Protein AF-A0A358ECF6-F1 (afdb_monomer_lite)

Sequence (310 aa):
MTCPDAQSGAFAGLEPRLYARAMYHRAVVRQTVVMIMVSAWFFPTGAEGQRIQRIPASLIQEVMPGADRFAGPTGDPPVISAFEVLPDGSENLLGYVFLTSDLPPEQYGYSGPIEALIGMRTDGTLTGVRVTDYFESYMQSMGDFLRTPGFQEQFSEKHIGDPFQLWNDIDGISRVSISVRALSRGVRDAARRVANAYALIDGPAAAAAEVVDPVGMSWFDLRQSGIVQRFEVTEPGEGSAGIGLAFVENDRLGNYFLGEQLYARAQRSAERRGGADNLMLYAIDGSRLRLFRQQGWSIEQDGDTIQIDS

pLDDT: mean 76.5, std 19.31, range [28.45, 98.56]

Structure (mmCIF, N/CA/C/O backbone):
data_AF-A0A358ECF6-F1
#
_entry.id   AF-A0A358ECF6-F1
#
loop_
_atom_site.group_PDB
_atom_site.id
_atom_site.type_symbol
_atom_site.label_atom_id
_atom_site.label_alt_id
_atom_site.label_comp_id
_atom_site.label_asym_id
_atom_site.label_entity_id
_atom_site.label_seq_id
_atom_site.pdbx_PDB_ins_code
_atom_site.Cartn_x
_atom_site.Cartn_y
_atom_site.Cartn_z
_atom_site.occupancy
_atom_site.B_iso_or_equiv
_atom_site.auth_seq_id
_atom_site.auth_comp_id
_atom_site.auth_asym_id
_atom_site.auth_atom_id
_atom_site.pdbx_PDB_model_num
ATOM 1 N N . MET A 1 1 ? -88.276 40.242 -24.984 1.00 39.31 1 MET A N 1
ATOM 2 C CA . MET A 1 1 ? -87.933 41.118 -26.120 1.00 39.31 1 MET A CA 1
ATOM 3 C C . MET A 1 1 ? -87.101 40.289 -27.077 1.00 39.31 1 MET A C 1
ATOM 5 O O . MET A 1 1 ? -86.119 39.693 -26.661 1.00 39.31 1 MET A O 1
ATOM 9 N N . THR A 1 2 ? -87.635 40.123 -28.275 1.00 37.00 2 THR A N 1
ATOM 10 C CA . THR A 1 2 ? -87.191 39.283 -29.391 1.00 37.00 2 THR A CA 1
ATOM 11 C C . THR A 1 2 ? -85.928 39.828 -30.063 1.00 37.00 2 THR A C 1
ATOM 13 O O . THR A 1 2 ? -85.695 41.035 -30.038 1.00 37.00 2 THR A O 1
ATOM 16 N N . CYS A 1 3 ? -85.141 38.932 -30.673 1.00 41.22 3 CYS A N 1
ATOM 17 C CA . CYS A 1 3 ? -84.065 39.267 -31.616 1.00 41.22 3 CYS A CA 1
ATOM 18 C C . CYS A 1 3 ? -84.552 40.192 -32.743 1.00 41.22 3 CYS A C 1
ATOM 20 O O . CYS A 1 3 ? -85.750 40.229 -33.042 1.00 41.22 3 CYS A O 1
ATOM 22 N N . PRO A 1 4 ? -83.601 40.824 -33.446 1.00 50.00 4 PRO A N 1
ATOM 23 C CA . PRO A 1 4 ? -83.637 40.652 -34.892 1.00 50.00 4 PRO A CA 1
ATOM 24 C C . PRO A 1 4 ? -82.272 40.360 -35.531 1.00 50.00 4 PRO A C 1
ATOM 26 O O . PRO A 1 4 ? -81.237 40.910 -35.158 1.00 50.00 4 PRO A O 1
ATOM 29 N N . ASP A 1 5 ? -82.356 39.492 -36.535 1.00 37.28 5 ASP A N 1
ATOM 30 C CA . ASP A 1 5 ? -81.415 39.257 -37.627 1.00 37.28 5 ASP A CA 1
ATOM 31 C C . ASP A 1 5 ? -81.188 40.499 -38.505 1.00 37.28 5 ASP A C 1
ATOM 33 O O . ASP A 1 5 ? -82.095 41.315 -38.665 1.00 37.28 5 ASP A O 1
ATOM 37 N N . ALA A 1 6 ? -80.022 40.559 -39.164 1.00 37.34 6 ALA A N 1
ATOM 38 C CA . ALA A 1 6 ? -79.822 40.966 -40.572 1.00 37.34 6 ALA A CA 1
ATOM 39 C C . ALA A 1 6 ? -78.303 41.012 -40.850 1.00 37.34 6 ALA A C 1
ATOM 41 O O . ALA A 1 6 ? -77.573 41.739 -40.190 1.00 37.34 6 ALA A O 1
ATOM 42 N N . GLN A 1 7 ? -77.736 40.086 -41.626 1.00 34.53 7 GLN A N 1
ATOM 43 C CA . GLN A 1 7 ? -77.651 40.051 -43.096 1.00 34.53 7 GLN A CA 1
ATOM 44 C C . GLN A 1 7 ? -76.706 41.073 -43.756 1.00 34.53 7 GLN A C 1
ATOM 46 O O . GLN A 1 7 ? -76.884 42.279 -43.635 1.00 34.53 7 GLN A O 1
ATOM 51 N N . SER A 1 8 ? -75.865 40.508 -44.639 1.00 33.03 8 SER A N 1
ATOM 52 C CA . SER A 1 8 ? -75.235 41.101 -45.837 1.00 33.03 8 SER A CA 1
ATOM 53 C C . SER A 1 8 ? -74.143 42.152 -45.588 1.00 33.03 8 SER A C 1
ATOM 55 O O . SER A 1 8 ? -74.267 42.990 -44.714 1.00 33.03 8 SER A O 1
ATOM 57 N N . GLY A 1 9 ? -73.025 42.205 -46.304 1.00 28.45 9 GLY A N 1
ATOM 58 C CA . GLY A 1 9 ? -72.573 41.541 -47.520 1.00 28.45 9 GLY A CA 1
ATOM 59 C C . GLY A 1 9 ? -71.383 42.341 -48.079 1.00 28.45 9 GLY A C 1
ATOM 60 O O . GLY A 1 9 ? -71.245 43.517 -47.759 1.00 28.45 9 GLY A O 1
ATOM 61 N N . ALA A 1 10 ? -70.581 41.699 -48.940 1.00 32.03 10 ALA A N 1
ATOM 62 C CA . ALA A 1 10 ? -69.465 42.258 -49.728 1.00 32.03 10 ALA A CA 1
ATOM 63 C C . ALA A 1 10 ? -68.232 42.697 -48.897 1.00 32.03 10 ALA A C 1
ATOM 65 O O . ALA A 1 10 ? -68.352 43.263 -47.824 1.00 32.03 10 ALA A O 1
ATOM 66 N N . PHE A 1 11 ? -66.980 42.428 -49.264 1.00 37.09 11 PHE A N 1
ATOM 67 C CA . PHE A 1 11 ? -66.311 42.432 -50.565 1.00 37.09 11 PHE A CA 1
ATOM 68 C C . PHE A 1 11 ? -65.206 41.354 -50.530 1.00 37.09 11 PHE A C 1
ATOM 70 O O . PHE A 1 11 ? -64.503 41.212 -49.538 1.00 37.09 11 PHE A O 1
ATOM 77 N N . ALA A 1 12 ? -65.175 40.412 -51.470 1.00 34.62 12 ALA A N 1
ATOM 78 C CA . ALA A 1 12 ? -64.524 40.531 -52.777 1.00 34.62 12 ALA A CA 1
ATOM 79 C C . ALA A 1 12 ? -62.986 40.620 -52.700 1.00 34.62 12 ALA A C 1
ATOM 81 O O . ALA A 1 12 ? -62.430 41.642 -52.318 1.00 34.62 12 ALA A O 1
ATOM 82 N N . GLY A 1 13 ? -62.336 39.558 -53.193 1.00 33.69 13 GLY A N 1
ATOM 83 C CA . GLY A 1 13 ? -61.016 39.634 -53.820 1.00 33.69 13 GLY A CA 1
ATOM 84 C C . GLY A 1 13 ? -59.838 39.155 -52.975 1.00 33.69 13 GLY A C 1
ATOM 85 O O . GLY A 1 13 ? -59.276 39.932 -52.218 1.00 33.69 13 GLY A O 1
ATOM 86 N N . LEU A 1 14 ? -59.429 37.897 -53.176 1.00 38.62 14 LEU A N 1
ATOM 87 C CA . LEU A 1 14 ? -58.122 37.494 -53.736 1.00 38.62 14 LEU A CA 1
ATOM 88 C C . LEU A 1 14 ? -57.758 36.064 -53.303 1.00 38.62 14 LEU A C 1
ATOM 90 O O . LEU A 1 14 ? -57.362 35.813 -52.174 1.00 38.62 14 LEU A O 1
ATOM 94 N N . GLU A 1 15 ? -57.968 35.165 -54.265 1.00 48.38 15 GLU A N 1
ATOM 95 C CA . GLU A 1 15 ? -57.230 33.957 -54.661 1.00 48.38 15 GLU A CA 1
ATOM 96 C C . GLU A 1 15 ? -56.443 33.098 -53.635 1.00 48.38 15 GLU A C 1
ATOM 98 O O . GLU A 1 15 ? -55.725 33.588 -52.764 1.00 48.38 15 GLU A O 1
ATOM 103 N N . PRO A 1 16 ? -56.489 31.760 -53.798 1.00 47.59 16 PRO A N 1
ATOM 104 C CA . PRO A 1 16 ? -56.065 30.791 -52.800 1.00 47.59 16 PRO A CA 1
ATOM 105 C C . PRO A 1 16 ? -54.616 30.355 -53.026 1.00 47.59 16 PRO A C 1
ATOM 107 O O . PRO A 1 16 ? -54.300 29.810 -54.079 1.00 47.59 16 PRO A O 1
ATOM 110 N N . ARG A 1 17 ? -53.742 30.499 -52.025 1.00 44.12 17 ARG A N 1
ATOM 111 C CA . ARG A 1 17 ? -52.536 29.659 -51.861 1.00 44.12 17 ARG A CA 1
ATOM 112 C C . ARG A 1 17 ? -51.804 30.015 -50.574 1.00 44.12 17 ARG A C 1
ATOM 114 O O . ARG A 1 17 ? -51.106 31.016 -50.528 1.00 44.12 17 ARG A O 1
ATOM 121 N N . LEU A 1 18 ? -51.952 29.161 -49.558 1.00 39.69 18 LEU A N 1
ATOM 122 C CA . LEU A 1 18 ? -50.860 28.579 -48.749 1.00 39.69 18 LEU A CA 1
ATOM 123 C C . LEU A 1 18 ? -51.429 27.864 -47.507 1.00 39.69 18 LEU A C 1
ATOM 125 O O . LEU A 1 18 ? -51.084 28.149 -46.363 1.00 39.69 18 LEU A O 1
ATOM 129 N N . TYR A 1 19 ? -52.275 26.859 -47.745 1.00 48.56 19 TYR A N 1
ATOM 130 C CA . TYR A 1 19 ? -52.466 25.748 -46.809 1.00 48.56 19 TYR A CA 1
ATOM 131 C C . TYR A 1 19 ? -51.206 24.870 -46.838 1.00 48.56 19 TYR A C 1
ATOM 133 O O . TYR A 1 19 ? -51.170 23.891 -47.570 1.00 48.56 19 TYR A O 1
ATOM 141 N N . ALA A 1 20 ? -50.143 25.238 -46.116 1.00 46.81 20 ALA A N 1
ATOM 142 C CA . ALA A 1 20 ? -48.997 24.345 -45.872 1.00 46.81 20 ALA A CA 1
ATOM 143 C C . ALA A 1 20 ? -48.008 24.929 -44.849 1.00 46.81 20 ALA A C 1
ATOM 145 O O . ALA A 1 20 ? -46.823 25.058 -45.143 1.00 46.81 20 ALA A O 1
ATOM 146 N N . ARG A 1 21 ? -48.443 25.344 -43.652 1.00 43.75 21 ARG A N 1
ATOM 147 C CA . ARG A 1 21 ? -47.483 25.817 -42.632 1.00 43.75 21 ARG A CA 1
ATOM 148 C C . ARG A 1 21 ? -47.988 25.699 -41.195 1.00 43.75 21 ARG A C 1
ATOM 150 O O . ARG A 1 21 ? -47.926 26.648 -40.429 1.00 43.75 21 ARG A O 1
ATOM 157 N N . ALA A 1 22 ? -48.492 24.530 -40.803 1.00 46.03 22 ALA A N 1
ATOM 158 C CA . ALA A 1 22 ? -48.871 24.315 -39.400 1.00 46.03 22 ALA A CA 1
ATOM 159 C C . ALA A 1 22 ? -48.697 22.879 -38.878 1.00 46.03 22 ALA A C 1
ATOM 161 O O . ALA A 1 22 ? -49.256 22.545 -37.839 1.00 46.03 22 ALA A O 1
ATOM 162 N N . MET A 1 23 ? -47.914 22.018 -39.544 1.00 45.62 23 MET A N 1
ATOM 163 C CA . MET A 1 23 ? -47.749 20.627 -39.087 1.00 45.62 23 MET A CA 1
ATOM 164 C C . MET A 1 23 ? -46.342 20.042 -39.288 1.00 45.62 23 MET A C 1
ATOM 166 O O . MET A 1 23 ? -46.199 18.844 -39.463 1.00 45.62 23 MET A O 1
ATOM 170 N N . TYR A 1 24 ? -45.287 20.866 -39.251 1.00 43.75 24 TYR A N 1
ATOM 171 C CA . TYR A 1 24 ? -43.903 20.357 -39.340 1.00 43.75 24 TYR A CA 1
ATOM 172 C C . TYR A 1 24 ? -42.922 20.899 -38.288 1.00 43.75 24 TYR A C 1
ATOM 174 O O . TYR A 1 24 ? -41.802 20.410 -38.206 1.00 43.75 24 TYR A O 1
ATOM 182 N N . HIS A 1 25 ? -43.323 21.831 -37.413 1.00 42.25 25 HIS A N 1
ATOM 183 C CA . HIS A 1 25 ? -42.397 22.398 -36.415 1.00 42.25 25 HIS A CA 1
ATOM 184 C C . HIS A 1 25 ? -42.461 21.767 -35.016 1.00 42.25 25 HIS A C 1
ATOM 186 O O . HIS A 1 25 ? -41.533 21.951 -34.236 1.00 42.25 25 HIS A O 1
ATOM 192 N N . ARG A 1 26 ? -43.500 20.988 -34.681 1.00 43.56 26 ARG A N 1
ATOM 193 C CA . ARG A 1 26 ? -43.626 20.373 -33.341 1.00 43.56 26 ARG A CA 1
ATOM 194 C C . ARG A 1 26 ? -43.096 18.938 -33.241 1.00 43.56 26 ARG A C 1
ATOM 196 O O . ARG A 1 26 ? -42.783 18.497 -32.141 1.00 43.56 26 ARG A O 1
ATOM 203 N N . ALA A 1 27 ? -42.965 18.229 -34.363 1.00 44.16 27 ALA A N 1
ATOM 204 C CA . ALA A 1 27 ? -42.456 16.854 -34.383 1.00 44.16 27 ALA A CA 1
ATOM 205 C C . ALA A 1 27 ? -40.919 16.793 -34.431 1.00 44.16 27 ALA A C 1
ATOM 207 O O . ALA A 1 27 ? -40.320 15.998 -33.714 1.00 44.16 27 ALA A O 1
ATOM 208 N N . VAL A 1 28 ? -40.278 17.689 -35.193 1.00 47.50 28 VAL A N 1
ATOM 209 C CA . VAL A 1 28 ? -38.813 17.695 -35.355 1.00 47.50 28 VAL A CA 1
ATOM 210 C C . VAL A 1 28 ? -38.110 18.107 -34.058 1.00 47.50 28 VAL A C 1
ATOM 212 O O . VAL A 1 28 ? -37.206 17.414 -33.614 1.00 47.50 28 VAL A O 1
ATOM 215 N N . VAL A 1 29 ? -38.586 19.149 -33.364 1.00 48.25 29 VAL A N 1
ATOM 216 C CA . VAL A 1 29 ? -37.958 19.615 -32.109 1.00 48.25 29 VAL A CA 1
ATOM 217 C C . VAL A 1 29 ? -38.066 18.571 -30.986 1.00 48.25 29 VAL A C 1
ATOM 219 O O . VAL A 1 29 ? -37.155 18.435 -30.173 1.00 48.25 29 VAL A O 1
ATOM 222 N N . ARG A 1 30 ? -39.144 17.775 -30.961 1.00 42.88 30 ARG A N 1
ATOM 223 C CA . ARG A 1 30 ? -39.346 16.731 -29.945 1.00 42.88 30 ARG A CA 1
ATOM 224 C C . ARG A 1 30 ? -38.521 15.466 -30.224 1.00 42.88 30 ARG A C 1
ATOM 226 O O . ARG A 1 30 ? -38.136 14.795 -29.272 1.00 42.88 30 ARG A O 1
ATOM 233 N N . GLN A 1 31 ? -38.203 15.163 -31.486 1.00 44.56 31 GLN A N 1
ATOM 234 C CA . GLN A 1 31 ? -37.300 14.059 -31.835 1.00 44.56 31 GLN A CA 1
ATOM 235 C C . GLN A 1 31 ? -35.825 14.397 -31.573 1.00 44.56 31 GLN A C 1
ATOM 237 O O . GLN A 1 31 ? -35.104 13.539 -31.069 1.00 44.56 31 GLN A O 1
ATOM 242 N N . THR A 1 32 ? -35.378 15.635 -31.813 1.00 45.22 32 THR A N 1
ATOM 243 C CA . THR A 1 32 ? -33.970 16.011 -31.580 1.00 45.22 32 THR A CA 1
ATOM 244 C C . THR A 1 32 ? -33.607 16.055 -30.090 1.00 45.22 32 THR A C 1
ATOM 246 O O . THR A 1 32 ? -32.521 15.629 -29.712 1.00 45.22 32 THR A O 1
ATOM 249 N N . VAL A 1 33 ? -34.523 16.494 -29.217 1.00 49.00 33 VAL A N 1
ATOM 250 C CA . VAL A 1 33 ? -34.277 16.547 -27.760 1.00 49.00 33 VAL A CA 1
ATOM 251 C C . VAL A 1 33 ? -34.241 15.150 -27.127 1.00 49.00 33 VAL A C 1
ATOM 253 O O . VAL A 1 33 ? -33.431 14.901 -26.238 1.00 49.00 33 VAL A O 1
ATOM 256 N N . VAL A 1 34 ? -35.061 14.209 -27.610 1.00 49.91 34 VAL A N 1
ATOM 257 C CA . VAL A 1 34 ? -35.028 12.813 -27.136 1.00 49.91 34 VAL A CA 1
ATOM 258 C C . VAL A 1 34 ? -33.772 12.093 -27.634 1.00 49.91 34 VAL A C 1
ATOM 260 O O . VAL A 1 34 ? -33.189 11.321 -26.883 1.00 49.91 34 VAL A O 1
ATOM 263 N N . MET A 1 35 ? -33.291 12.388 -28.845 1.00 43.56 35 MET A N 1
ATOM 264 C CA . MET A 1 35 ? -32.063 11.775 -29.365 1.00 43.56 35 MET A CA 1
ATOM 265 C C . MET A 1 35 ? -30.803 12.271 -28.633 1.00 43.56 35 MET A C 1
ATOM 267 O O . MET A 1 35 ? -29.928 11.462 -28.347 1.00 43.56 35 MET A O 1
ATOM 271 N N . ILE A 1 36 ? -30.753 13.552 -28.236 1.00 50.41 36 ILE A N 1
ATOM 272 C CA . ILE A 1 36 ? -29.655 14.108 -27.420 1.00 50.41 36 ILE A CA 1
ATOM 273 C C . ILE A 1 36 ? -29.708 13.592 -25.969 1.00 50.41 36 ILE A C 1
ATOM 275 O O . ILE A 1 36 ? -28.664 13.317 -25.379 1.00 50.41 36 ILE A O 1
ATOM 279 N N . MET A 1 37 ? -30.904 13.388 -25.397 1.00 46.19 37 MET A N 1
ATOM 280 C CA . MET A 1 37 ? -31.029 12.775 -24.069 1.00 46.19 37 MET A CA 1
ATOM 281 C C . MET A 1 37 ? -30.714 11.277 -24.066 1.00 46.19 37 MET A C 1
ATOM 283 O O . MET A 1 37 ? -30.131 10.820 -23.098 1.00 46.19 37 MET A O 1
ATOM 287 N N . VAL A 1 38 ? -31.019 10.513 -25.119 1.00 49.75 38 VAL A N 1
ATOM 288 C CA . VAL A 1 38 ? -30.666 9.078 -25.179 1.00 49.75 38 VAL A CA 1
ATOM 289 C C . VAL A 1 38 ? -29.167 8.871 -25.443 1.00 49.75 38 VAL A C 1
ATOM 291 O O . VAL A 1 38 ? -28.584 7.932 -24.908 1.00 49.75 38 VAL A O 1
ATOM 294 N N . SER A 1 39 ? -28.494 9.780 -26.161 1.00 44.72 39 SER A N 1
ATOM 295 C CA . SER A 1 39 ? -27.027 9.740 -26.300 1.00 44.72 39 SER A CA 1
ATOM 296 C C . SER A 1 39 ? -26.267 10.114 -25.021 1.00 44.72 39 SER A C 1
ATOM 298 O O . SER A 1 39 ? -25.100 9.764 -24.889 1.00 44.72 39 SER A O 1
ATOM 300 N N . ALA A 1 40 ? -26.912 10.788 -24.062 1.00 47.69 40 ALA A N 1
ATOM 301 C CA . ALA A 1 40 ? -26.296 11.170 -22.789 1.00 47.69 40 ALA A CA 1
ATOM 302 C C . ALA A 1 40 ? -26.285 10.043 -21.733 1.00 47.69 40 ALA A C 1
ATOM 304 O O . ALA A 1 40 ? -25.772 10.249 -20.639 1.00 47.69 40 ALA A O 1
ATOM 305 N N . TRP A 1 41 ? -26.830 8.859 -22.045 1.00 47.56 41 TRP A N 1
ATOM 306 C CA . TRP A 1 41 ? -26.794 7.670 -21.172 1.00 47.56 41 TRP A CA 1
ATOM 307 C C . TRP A 1 41 ? -25.751 6.630 -21.598 1.00 47.56 41 TRP A C 1
ATOM 309 O O . TRP A 1 41 ? -25.605 5.603 -20.946 1.00 47.56 41 TRP A O 1
ATOM 319 N N . PHE A 1 42 ? -25.000 6.908 -22.664 1.00 43.03 42 PHE A N 1
ATOM 320 C CA . PHE A 1 42 ? -23.806 6.155 -23.038 1.00 43.03 42 PHE A CA 1
ATOM 321 C C . PHE A 1 42 ? -22.568 7.029 -22.834 1.00 43.03 42 PHE A C 1
ATOM 323 O O . PHE A 1 42 ? -21.753 7.199 -23.737 1.00 43.03 42 PHE A O 1
ATOM 330 N N . PHE A 1 43 ? -22.415 7.608 -21.643 1.00 43.72 43 PHE A N 1
ATOM 331 C CA . PHE A 1 43 ? -21.063 7.874 -21.173 1.00 43.72 43 PHE A CA 1
ATOM 332 C C . PHE A 1 43 ? -20.522 6.528 -20.699 1.00 43.72 43 PHE A C 1
ATOM 334 O O . PHE A 1 43 ? -21.061 5.995 -19.728 1.00 43.72 43 PHE A O 1
ATOM 341 N N . PRO A 1 44 ? -19.521 5.929 -21.365 1.00 41.38 44 PRO A N 1
ATOM 342 C CA . PRO A 1 44 ? -18.794 4.842 -20.741 1.00 41.38 44 PRO A CA 1
ATOM 343 C C . PRO A 1 44 ? -18.171 5.408 -19.460 1.00 41.38 44 PRO A C 1
ATOM 345 O O . PRO A 1 44 ? -17.195 6.154 -19.499 1.00 41.38 44 PRO A O 1
ATOM 348 N N . THR A 1 45 ? -18.759 5.084 -18.310 1.00 48.12 45 THR A N 1
ATOM 349 C CA . THR A 1 45 ? -18.084 5.102 -17.011 1.00 48.12 45 THR A CA 1
ATOM 350 C C . THR A 1 45 ? -17.014 4.019 -17.072 1.00 48.12 45 THR A C 1
ATOM 352 O O . THR A 1 45 ? -17.240 2.879 -16.690 1.00 48.12 45 THR A O 1
ATOM 355 N N . GLY A 1 46 ? -15.898 4.336 -17.715 1.00 45.56 46 GLY A N 1
ATOM 356 C CA . GLY A 1 46 ? -14.876 3.358 -18.073 1.00 45.56 46 GLY A CA 1
ATOM 357 C C . GLY A 1 46 ? -13.714 4.021 -18.792 1.00 45.56 46 GLY A C 1
ATOM 358 O O . GLY A 1 46 ? -13.277 3.556 -19.838 1.00 45.56 46 GLY A O 1
ATOM 359 N N . ALA A 1 47 ? -13.279 5.169 -18.277 1.00 40.56 47 ALA A N 1
ATOM 360 C CA . ALA A 1 47 ? -12.101 5.867 -18.769 1.00 40.56 47 ALA A CA 1
ATOM 361 C C . ALA A 1 47 ? -11.327 6.544 -17.626 1.00 40.56 47 ALA A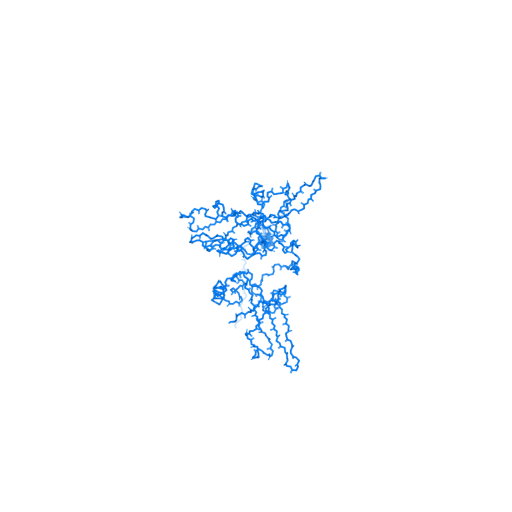 C 1
ATOM 363 O O . ALA A 1 47 ? -10.763 7.619 -17.806 1.00 40.56 47 ALA A O 1
ATOM 364 N N . GLU A 1 48 ? -11.229 5.899 -16.461 1.00 45.97 48 GLU A N 1
ATOM 365 C CA . GLU A 1 48 ? -9.938 5.937 -15.771 1.00 45.97 48 GLU A CA 1
ATOM 366 C C . GLU A 1 48 ? -9.019 5.028 -16.585 1.00 45.97 48 GLU A C 1
ATOM 368 O O . GLU A 1 48 ? -9.001 3.814 -16.420 1.00 45.97 48 GLU A O 1
ATOM 373 N N . GLY A 1 49 ? -8.356 5.594 -17.598 1.00 51.78 49 GLY A N 1
ATOM 374 C CA . GLY A 1 49 ? -7.361 4.846 -18.358 1.00 51.78 49 GLY A CA 1
ATOM 375 C C . GLY A 1 49 ? -6.287 4.376 -17.385 1.00 51.78 49 GLY A C 1
ATOM 376 O O . GLY A 1 49 ? -5.549 5.238 -16.897 1.00 51.78 49 GLY A O 1
ATOM 377 N N . GLN A 1 50 ? -6.267 3.063 -17.108 1.00 63.88 50 GLN A N 1
ATOM 378 C CA . GLN A 1 50 ? -5.413 2.377 -16.129 1.00 63.88 50 GLN A CA 1
ATOM 379 C C . GLN A 1 50 ? -4.044 3.052 -16.060 1.00 63.88 50 GLN A C 1
ATOM 381 O O . GLN A 1 50 ? -3.301 3.080 -17.052 1.00 63.88 50 GLN A O 1
ATOM 386 N N . ARG A 1 51 ? -3.742 3.685 -14.925 1.00 81.81 51 ARG A N 1
ATOM 387 C CA . ARG A 1 51 ? -2.588 4.586 -14.798 1.00 81.81 51 ARG A CA 1
ATOM 388 C C . ARG A 1 51 ? -1.279 3.823 -14.935 1.00 81.81 51 ARG A C 1
ATOM 390 O O . ARG A 1 51 ? -0.336 4.349 -15.528 1.00 81.81 51 ARG A O 1
ATOM 397 N N . ILE A 1 52 ? -1.272 2.555 -14.528 1.00 87.56 52 ILE A N 1
ATOM 398 C CA . ILE A 1 52 ? -0.160 1.625 -14.716 1.00 87.56 52 ILE A CA 1
ATOM 399 C C . ILE A 1 52 ? 0.326 1.518 -16.173 1.00 87.56 52 ILE A C 1
ATOM 401 O O . ILE A 1 52 ? 1.517 1.328 -16.406 1.00 87.56 52 ILE A O 1
ATOM 405 N N . GLN A 1 53 ? -0.539 1.732 -17.175 1.00 86.06 53 GLN A N 1
ATOM 406 C CA . GLN A 1 53 ? -0.141 1.706 -18.593 1.00 86.06 53 GLN A CA 1
ATOM 407 C C . GLN A 1 53 ? 0.824 2.842 -18.977 1.00 86.06 53 GLN A C 1
ATOM 409 O O . GLN A 1 53 ? 1.474 2.773 -20.018 1.00 86.06 53 GLN A O 1
ATOM 414 N N . ARG A 1 54 ? 0.904 3.907 -18.168 1.00 88.50 54 ARG A N 1
ATOM 415 C CA . ARG A 1 54 ? 1.750 5.087 -18.426 1.00 88.50 54 ARG A CA 1
ATOM 416 C C . ARG A 1 54 ? 3.106 5.005 -17.729 1.00 88.50 54 ARG A C 1
ATOM 418 O O . ARG A 1 54 ? 3.932 5.899 -17.914 1.00 88.50 54 ARG A O 1
ATOM 425 N N . ILE A 1 55 ? 3.332 3.969 -16.925 1.00 93.75 55 ILE A N 1
ATOM 426 C CA . ILE A 1 55 ? 4.570 3.799 -16.170 1.00 93.75 55 ILE A CA 1
ATOM 427 C C . ILE A 1 55 ? 5.701 3.396 -17.130 1.00 93.75 55 ILE A C 1
ATOM 429 O O . ILE A 1 55 ? 5.530 2.478 -17.935 1.00 93.75 55 ILE A O 1
ATOM 433 N N . PRO A 1 56 ? 6.868 4.063 -17.079 1.00 94.12 56 PRO A N 1
ATOM 434 C CA . PRO A 1 56 ? 7.995 3.717 -17.932 1.00 94.12 56 PRO A CA 1
ATOM 435 C C . PRO A 1 56 ? 8.541 2.327 -17.591 1.00 94.12 56 PRO A C 1
ATOM 437 O O . PRO A 1 56 ? 8.676 1.965 -16.421 1.00 94.12 56 PRO A O 1
ATOM 440 N N . ALA A 1 57 ? 8.948 1.580 -18.622 1.00 93.75 57 ALA A N 1
ATOM 441 C CA . ALA A 1 57 ? 9.510 0.235 -18.478 1.00 93.75 57 ALA A CA 1
ATOM 442 C C . ALA A 1 57 ? 10.717 0.173 -17.523 1.00 93.75 57 ALA A C 1
ATOM 444 O O . ALA A 1 57 ? 10.912 -0.834 -16.853 1.00 93.75 57 ALA A O 1
ATOM 445 N N . SER A 1 58 ? 11.494 1.257 -17.409 1.00 95.19 58 SER A N 1
ATOM 446 C CA . SER A 1 58 ? 12.608 1.338 -16.459 1.00 95.19 58 SER A CA 1
ATOM 447 C C . SER A 1 58 ? 12.150 1.245 -15.002 1.00 95.19 58 SER A C 1
ATOM 449 O O . SER A 1 58 ? 12.758 0.510 -14.237 1.00 95.19 58 SER A O 1
ATOM 451 N N . LEU A 1 59 ? 11.056 1.920 -14.623 1.00 96.12 59 LEU A N 1
ATOM 452 C CA . LEU A 1 59 ? 10.516 1.833 -13.261 1.00 96.12 59 LEU A CA 1
ATOM 453 C C . LEU A 1 59 ? 9.920 0.450 -12.979 1.00 96.12 59 LEU A C 1
ATOM 455 O O . LEU A 1 59 ? 10.058 -0.050 -11.868 1.00 96.12 59 LEU A O 1
ATOM 459 N N . ILE A 1 60 ? 9.304 -0.179 -13.987 1.00 97.56 60 ILE A N 1
ATOM 460 C CA . ILE A 1 60 ? 8.801 -1.558 -13.887 1.00 97.56 60 ILE A CA 1
ATOM 461 C C . ILE A 1 60 ? 9.962 -2.531 -13.624 1.00 97.56 60 ILE A C 1
ATOM 463 O O . ILE A 1 60 ? 9.872 -3.349 -12.711 1.00 97.56 60 ILE A O 1
ATOM 467 N N . GLN A 1 61 ? 11.076 -2.398 -14.355 1.00 97.62 61 GLN A N 1
ATOM 468 C CA . GLN A 1 61 ? 12.284 -3.192 -14.105 1.00 97.62 61 GLN A CA 1
ATOM 469 C C . GLN A 1 61 ? 12.880 -2.908 -12.719 1.00 97.62 61 GLN A C 1
ATOM 471 O O . GLN A 1 61 ? 13.328 -3.832 -12.054 1.00 97.62 61 GLN A O 1
ATOM 476 N N . GLU A 1 62 ? 12.892 -1.653 -12.259 1.00 96.81 62 GLU A N 1
ATOM 477 C CA . GLU A 1 62 ? 13.440 -1.299 -10.941 1.00 96.81 62 GLU A CA 1
ATOM 478 C C . GLU A 1 62 ? 12.698 -1.972 -9.784 1.00 96.81 62 GLU A C 1
ATOM 480 O O . GLU A 1 62 ? 13.336 -2.402 -8.825 1.00 96.81 62 GLU A O 1
ATOM 485 N N . VAL A 1 63 ? 11.365 -2.065 -9.856 1.00 98.00 63 VAL A N 1
ATOM 486 C CA . VAL A 1 63 ? 10.580 -2.727 -8.802 1.00 98.00 63 VAL A CA 1
ATOM 487 C C . VAL A 1 63 ? 10.570 -4.245 -8.939 1.00 98.00 63 VAL A C 1
ATOM 489 O O . VAL A 1 63 ? 10.253 -4.921 -7.967 1.00 98.00 63 VAL A O 1
ATOM 492 N N . MET A 1 64 ? 10.928 -4.793 -10.102 1.00 97.50 64 MET A N 1
ATOM 493 C CA . MET A 1 64 ? 10.983 -6.233 -10.363 1.00 97.50 64 MET A CA 1
ATOM 494 C C . MET A 1 64 ? 12.261 -6.610 -11.137 1.00 97.50 64 MET A C 1
ATOM 496 O O . MET A 1 64 ? 12.198 -7.039 -12.291 1.00 97.50 64 MET A O 1
ATOM 500 N N . PRO A 1 65 ? 13.448 -6.458 -10.522 1.00 96.38 65 PRO A N 1
ATOM 501 C CA . PRO A 1 65 ? 14.719 -6.564 -11.237 1.00 96.38 65 PRO A CA 1
ATOM 502 C C . PRO A 1 65 ? 15.051 -7.981 -11.718 1.00 96.38 65 PRO A C 1
ATOM 504 O O . PRO A 1 65 ? 15.844 -8.117 -12.643 1.00 96.38 65 PRO A O 1
ATOM 507 N N . GLY A 1 66 ? 14.459 -9.014 -11.109 1.00 93.88 66 GLY A N 1
ATOM 508 C CA . GLY A 1 66 ? 14.681 -10.420 -11.466 1.00 93.88 66 GLY A CA 1
ATOM 509 C C . GLY A 1 66 ? 13.847 -10.931 -12.644 1.00 93.88 66 GLY A C 1
ATOM 510 O O . GLY A 1 66 ? 13.960 -12.103 -12.979 1.00 93.88 66 GLY A O 1
ATOM 511 N N . ALA A 1 67 ? 12.993 -10.100 -13.244 1.00 97.06 67 ALA A N 1
ATOM 512 C CA . ALA A 1 67 ? 12.185 -10.504 -14.388 1.00 97.06 67 ALA A CA 1
ATOM 513 C C . ALA A 1 67 ? 12.878 -10.185 -15.720 1.00 97.06 67 ALA A C 1
ATOM 515 O O . ALA A 1 67 ? 13.427 -9.096 -15.908 1.00 97.06 67 ALA A O 1
ATOM 516 N N . ASP A 1 68 ? 12.770 -11.125 -16.657 1.00 96.69 68 ASP A N 1
ATOM 517 C CA . ASP A 1 68 ? 13.272 -11.016 -18.029 1.00 96.69 68 ASP A CA 1
ATOM 518 C C . ASP A 1 68 ? 12.196 -10.499 -18.994 1.00 96.69 68 ASP A C 1
ATOM 520 O O . ASP A 1 68 ? 12.501 -9.885 -20.020 1.00 96.69 68 ASP A O 1
ATOM 524 N N . ARG A 1 69 ? 10.915 -10.753 -18.684 1.00 95.56 69 ARG A N 1
ATOM 525 C CA . ARG A 1 69 ? 9.775 -10.352 -19.518 1.00 95.56 69 ARG A CA 1
ATOM 526 C C . ARG A 1 69 ? 8.618 -9.822 -18.683 1.00 95.56 69 ARG A C 1
ATOM 528 O O . ARG A 1 69 ? 8.264 -10.393 -17.658 1.00 95.56 69 ARG A O 1
ATOM 535 N N . PHE A 1 70 ? 7.943 -8.800 -19.202 1.00 96.56 70 PHE A N 1
ATOM 536 C CA . PHE A 1 70 ? 6.709 -8.258 -18.635 1.00 96.56 70 PHE A CA 1
ATOM 537 C C . PHE A 1 70 ? 5.555 -8.397 -19.628 1.00 96.56 70 PHE A C 1
ATOM 539 O O . PHE A 1 70 ? 5.680 -8.005 -20.789 1.00 96.56 70 PHE A O 1
ATOM 546 N N . ALA A 1 71 ? 4.426 -8.940 -19.176 1.00 93.88 71 ALA A N 1
ATOM 547 C CA . ALA A 1 71 ? 3.166 -8.875 -19.909 1.00 93.88 71 ALA A CA 1
ATOM 548 C C . ALA A 1 71 ? 2.404 -7.606 -19.512 1.00 93.88 71 ALA A C 1
ATOM 550 O O . ALA A 1 71 ? 2.451 -7.188 -18.357 1.00 93.88 71 ALA A O 1
ATOM 551 N N . GLY A 1 72 ? 1.711 -6.986 -20.471 1.00 89.19 72 GLY A N 1
ATOM 552 C CA . GLY A 1 72 ? 0.974 -5.744 -20.230 1.00 89.19 72 GLY A CA 1
ATOM 553 C C . GLY A 1 72 ? -0.099 -5.867 -19.134 1.00 89.19 72 GLY A C 1
ATOM 554 O O . GLY A 1 72 ? -0.449 -6.982 -18.746 1.00 89.19 72 GLY A O 1
ATOM 555 N N . PRO A 1 73 ? -0.642 -4.734 -18.653 1.00 91.00 73 PRO A N 1
ATOM 556 C CA . PRO A 1 73 ? -1.634 -4.730 -17.583 1.00 91.00 73 PRO A CA 1
ATOM 557 C C . PRO A 1 73 ? -2.866 -5.576 -17.925 1.00 91.00 73 PRO A C 1
ATOM 559 O O . PRO A 1 73 ? -3.493 -5.373 -18.966 1.00 91.00 73 PRO A O 1
ATOM 562 N N . THR A 1 74 ? -3.215 -6.519 -17.051 1.00 86.31 74 THR A N 1
ATOM 563 C CA . THR A 1 74 ? -4.384 -7.401 -17.194 1.00 86.31 74 THR A CA 1
ATOM 564 C C . THR A 1 74 ? -5.097 -7.605 -15.857 1.00 86.31 74 THR A C 1
ATOM 566 O O . THR A 1 74 ? -4.538 -7.308 -14.804 1.00 86.31 74 THR A O 1
ATOM 569 N N . GLY A 1 75 ? -6.335 -8.106 -15.923 1.00 84.88 75 GLY A N 1
ATOM 570 C CA . GLY A 1 75 ? -7.145 -8.485 -14.763 1.00 84.88 75 GLY A CA 1
ATOM 571 C C . GLY A 1 75 ? -7.744 -7.317 -13.970 1.00 84.88 75 GLY A C 1
ATOM 572 O O . GLY A 1 75 ? -7.742 -6.172 -14.425 1.00 84.88 75 GLY A O 1
ATOM 573 N N . ASP A 1 76 ? -8.309 -7.654 -12.810 1.00 82.25 76 ASP A N 1
ATOM 574 C CA . ASP A 1 76 ? -8.929 -6.738 -11.847 1.00 82.25 76 ASP A CA 1
ATOM 575 C C . ASP A 1 76 ? -8.595 -7.217 -10.415 1.00 82.25 76 ASP A C 1
ATOM 577 O O . ASP A 1 76 ? -9.046 -8.300 -10.029 1.00 82.25 76 ASP A O 1
ATOM 581 N N . PRO A 1 77 ? -7.763 -6.491 -9.639 1.00 88.81 77 PRO A N 1
ATOM 582 C CA . PRO A 1 77 ? -7.126 -5.213 -9.973 1.00 88.81 77 PRO A CA 1
ATOM 583 C C . PRO A 1 77 ? -6.089 -5.354 -11.103 1.00 88.81 77 PRO A C 1
ATOM 585 O O . PRO A 1 77 ? -5.530 -6.441 -11.278 1.00 88.81 77 PRO A O 1
ATOM 588 N N . PRO A 1 78 ? -5.807 -4.288 -11.877 1.00 92.19 78 PRO A N 1
ATOM 589 C CA . PRO A 1 78 ? -4.901 -4.371 -13.017 1.00 92.19 78 PRO A CA 1
ATOM 590 C C . PRO A 1 78 ? -3.447 -4.568 -12.575 1.00 92.19 78 PRO A C 1
ATOM 592 O O . PRO A 1 78 ? -2.901 -3.780 -11.801 1.00 92.19 78 PRO A O 1
ATOM 595 N N . VAL A 1 79 ? -2.799 -5.599 -13.120 1.00 95.62 79 VAL A N 1
ATOM 596 C CA . VAL A 1 79 ? -1.402 -5.946 -12.820 1.00 95.62 79 VAL A CA 1
ATOM 597 C C . VAL A 1 79 ? -0.603 -6.222 -14.089 1.00 95.62 79 VAL A C 1
ATOM 599 O O . VAL A 1 79 ? -1.121 -6.756 -15.069 1.00 95.62 79 VAL A O 1
ATOM 602 N N . ILE A 1 80 ? 0.685 -5.899 -14.057 1.00 96.94 80 ILE A N 1
ATOM 603 C CA . ILE A 1 80 ? 1.692 -6.340 -15.026 1.00 96.94 80 ILE A CA 1
ATOM 604 C C . ILE A 1 80 ? 2.285 -7.646 -14.498 1.00 96.94 80 ILE A C 1
ATOM 606 O O . ILE A 1 80 ? 2.880 -7.662 -13.421 1.00 96.94 80 ILE A O 1
ATOM 610 N N . SER A 1 81 ? 2.149 -8.740 -15.243 1.00 96.44 81 SER A N 1
ATOM 611 C CA . SER A 1 81 ? 2.781 -10.014 -14.877 1.00 96.44 81 SER A CA 1
ATOM 612 C C . SER A 1 81 ? 4.252 -10.013 -15.278 1.00 96.44 81 SER A C 1
ATOM 614 O O . SER A 1 81 ? 4.589 -9.664 -16.413 1.00 96.44 81 SER A O 1
ATOM 616 N N . ALA A 1 82 ? 5.118 -10.423 -14.359 1.00 97.06 82 ALA A N 1
ATOM 617 C CA . ALA A 1 82 ? 6.558 -10.460 -14.545 1.00 97.06 82 ALA A CA 1
ATOM 618 C C . ALA A 1 82 ? 7.056 -11.910 -14.575 1.00 97.06 82 ALA A C 1
ATOM 620 O O . ALA A 1 82 ? 6.717 -12.704 -13.697 1.00 97.06 82 ALA A O 1
ATOM 621 N N . PHE A 1 83 ? 7.851 -12.250 -15.585 1.00 96.94 83 PHE A N 1
ATOM 622 C CA . PHE A 1 83 ? 8.301 -13.612 -15.854 1.00 96.94 83 PHE A CA 1
ATOM 623 C C . PHE A 1 83 ? 9.823 -13.704 -15.877 1.00 96.94 83 PHE A C 1
ATOM 625 O O . PHE A 1 83 ? 10.498 -12.821 -16.409 1.00 96.94 83 PHE A O 1
ATOM 632 N N . GLU A 1 84 ? 10.333 -14.810 -15.353 1.00 96.00 84 GLU A N 1
ATOM 633 C CA . GLU A 1 84 ? 11.699 -15.289 -15.560 1.00 96.00 84 GLU A CA 1
ATOM 634 C C . GLU A 1 84 ? 11.701 -16.259 -16.751 1.00 96.00 84 GLU A C 1
ATOM 636 O O . GLU A 1 84 ? 10.807 -17.105 -16.871 1.00 96.00 84 GLU A O 1
ATOM 641 N N . VAL A 1 85 ? 12.683 -16.138 -17.644 1.00 95.12 85 VAL A N 1
ATOM 642 C CA . VAL A 1 85 ? 12.858 -17.055 -18.776 1.00 95.12 85 VAL A CA 1
ATOM 643 C C . VAL A 1 85 ? 13.873 -18.126 -18.388 1.00 95.12 85 VAL A C 1
ATOM 645 O O . VAL A 1 85 ? 15.066 -17.863 -18.237 1.00 95.12 85 VAL A O 1
ATOM 648 N N . LEU A 1 86 ? 13.402 -19.364 -18.250 1.00 93.19 86 LEU A N 1
ATOM 649 C CA . LEU A 1 86 ? 14.230 -20.504 -17.869 1.00 93.19 86 LEU A CA 1
ATOM 650 C C . LEU A 1 86 ? 15.163 -20.936 -19.021 1.00 93.19 86 LEU A C 1
ATOM 652 O O . LEU A 1 86 ? 14.893 -20.647 -20.190 1.00 93.19 86 LEU A O 1
ATOM 656 N N . PRO A 1 87 ? 16.260 -21.674 -18.739 1.00 93.25 87 PRO A N 1
ATOM 657 C CA . PRO A 1 87 ? 17.221 -22.094 -19.767 1.00 93.25 87 PRO A CA 1
ATOM 658 C C . PRO A 1 87 ? 16.633 -22.943 -20.904 1.00 93.25 87 PRO A C 1
ATOM 660 O O . PRO A 1 87 ? 17.223 -23.021 -21.981 1.00 93.25 87 PRO A O 1
ATOM 663 N N . ASP A 1 88 ? 15.495 -23.597 -20.670 1.00 93.25 88 ASP A N 1
ATOM 664 C CA . ASP A 1 88 ? 14.757 -24.374 -21.671 1.00 93.25 88 ASP A CA 1
ATOM 665 C C . ASP A 1 88 ? 13.802 -23.520 -22.530 1.00 93.25 88 ASP A C 1
ATOM 667 O O . ASP A 1 88 ? 13.141 -24.042 -23.428 1.00 93.25 88 ASP A O 1
ATOM 671 N N . GLY A 1 89 ? 13.759 -22.207 -22.285 1.00 91.06 89 GLY A N 1
ATOM 672 C CA . GLY A 1 89 ? 12.903 -21.240 -22.963 1.00 91.06 89 GLY A CA 1
ATOM 673 C C . GLY A 1 89 ? 11.479 -21.166 -22.414 1.00 91.06 89 GLY A C 1
ATOM 674 O O . GLY A 1 89 ? 10.667 -20.428 -22.972 1.00 91.06 89 GLY A O 1
ATOM 675 N N . SER A 1 90 ? 11.151 -21.918 -21.358 1.00 93.12 90 SER A N 1
ATOM 676 C CA . SER A 1 90 ? 9.865 -21.789 -20.675 1.00 93.12 90 SER A CA 1
ATOM 677 C C . SER A 1 90 ? 9.822 -20.535 -19.795 1.00 93.12 90 SER A C 1
ATOM 679 O O . SER A 1 90 ? 10.847 -20.040 -19.328 1.00 93.12 90 SER A O 1
ATOM 681 N N . GLU A 1 91 ? 8.622 -19.990 -19.600 1.00 92.69 91 GLU A N 1
ATOM 682 C CA . GLU A 1 91 ? 8.404 -18.794 -18.784 1.00 92.69 91 GLU A CA 1
ATOM 683 C C . GLU A 1 91 ? 7.848 -19.201 -17.421 1.00 92.69 91 GLU A C 1
ATOM 685 O O . GLU A 1 91 ? 6.810 -19.863 -17.338 1.00 92.69 91 GLU A O 1
ATOM 690 N N . ASN A 1 92 ? 8.525 -18.780 -16.356 1.00 92.56 92 ASN A N 1
ATOM 691 C CA . ASN A 1 92 ? 8.067 -18.934 -14.984 1.00 92.56 92 ASN A CA 1
ATOM 692 C C . ASN A 1 92 ? 7.500 -17.602 -14.480 1.00 92.56 92 ASN A C 1
ATOM 694 O O . ASN A 1 92 ? 8.143 -16.563 -14.621 1.00 92.56 92 ASN A O 1
ATOM 698 N N . LEU A 1 93 ? 6.299 -17.612 -13.898 1.00 94.44 93 LEU A N 1
ATOM 699 C CA . LEU A 1 93 ? 5.714 -16.406 -13.310 1.00 94.44 93 LEU A CA 1
ATOM 700 C C . LEU A 1 93 ? 6.453 -16.075 -12.009 1.00 94.44 93 LEU A C 1
ATOM 702 O O . LEU A 1 93 ? 6.314 -16.787 -11.020 1.00 94.44 93 LEU A O 1
ATOM 706 N N . LEU A 1 94 ? 7.208 -14.979 -12.012 1.00 95.69 94 LEU A N 1
ATOM 707 C CA . LEU A 1 94 ? 7.962 -14.517 -10.849 1.00 95.69 94 LEU A CA 1
ATOM 708 C C . LEU A 1 94 ? 7.074 -13.721 -9.886 1.00 95.69 94 LEU A C 1
ATOM 710 O O . LEU A 1 94 ? 7.227 -13.803 -8.667 1.00 95.69 94 LEU A O 1
ATOM 714 N N . GLY A 1 95 ? 6.147 -12.931 -10.432 1.00 96.44 95 GLY A N 1
ATOM 715 C CA . GLY A 1 95 ? 5.297 -12.058 -9.638 1.00 96.44 95 GLY A CA 1
ATOM 716 C C . GLY A 1 95 ? 4.533 -11.028 -10.456 1.00 96.44 95 GLY A C 1
ATOM 717 O O . GLY A 1 95 ? 4.336 -11.167 -11.666 1.00 96.44 95 GLY A O 1
ATOM 718 N N . TYR A 1 96 ? 4.111 -9.972 -9.770 1.00 97.50 96 TYR A N 1
ATOM 719 C CA . TYR A 1 96 ? 3.252 -8.927 -10.306 1.00 97.50 96 TYR A CA 1
ATOM 720 C C . TYR A 1 96 ? 3.802 -7.542 -9.990 1.00 97.50 96 TYR A C 1
ATOM 722 O O . TYR A 1 96 ? 4.398 -7.315 -8.936 1.00 97.50 96 TYR A O 1
ATOM 730 N N . VAL A 1 97 ? 3.554 -6.606 -10.900 1.00 98.25 97 VAL A N 1
ATOM 731 C CA . VAL A 1 97 ? 3.786 -5.177 -10.710 1.00 98.25 97 VAL A CA 1
ATOM 732 C C . VAL A 1 97 ? 2.452 -4.445 -10.808 1.00 98.25 97 VAL A C 1
ATOM 734 O O . VAL A 1 97 ? 1.681 -4.684 -11.736 1.00 98.25 97 VAL A O 1
ATOM 737 N N . PHE A 1 98 ? 2.163 -3.570 -9.852 1.00 97.81 98 PHE A N 1
ATOM 738 C CA . PHE A 1 98 ? 0.884 -2.861 -9.760 1.00 97.81 98 PHE A CA 1
ATOM 739 C C . PHE A 1 98 ? 1.043 -1.472 -9.146 1.00 97.81 98 PHE A C 1
ATOM 741 O O . PHE A 1 98 ? 2.070 -1.158 -8.543 1.00 97.81 98 PHE A O 1
ATOM 748 N N . LEU A 1 99 ? 0.030 -0.628 -9.333 1.00 97.25 99 LEU A N 1
ATOM 749 C CA . LEU A 1 99 ? 0.035 0.772 -8.922 1.00 97.25 99 LEU A CA 1
ATOM 750 C C . LEU A 1 99 ? -1.057 1.014 -7.880 1.00 97.25 99 LEU A C 1
ATOM 752 O O . LEU A 1 99 ? -2.206 0.668 -8.126 1.00 97.25 99 LEU A O 1
ATOM 756 N N . THR A 1 100 ? -0.736 1.633 -6.743 1.00 94.12 100 THR A N 1
ATOM 757 C CA . THR A 1 100 ? -1.715 1.830 -5.653 1.00 94.12 100 THR A CA 1
ATOM 758 C C . THR A 1 100 ? -2.959 2.619 -6.073 1.00 94.12 100 THR A C 1
ATOM 760 O O . THR A 1 100 ? -4.040 2.354 -5.555 1.00 94.12 100 THR A O 1
ATOM 763 N N . SER A 1 101 ? -2.844 3.546 -7.029 1.00 91.00 101 SER A N 1
ATOM 764 C CA . SER A 1 101 ? -3.976 4.347 -7.522 1.00 91.00 101 SER A CA 1
ATOM 765 C C . SER A 1 101 ? -4.968 3.574 -8.384 1.00 91.00 101 SER A C 1
ATOM 767 O O . SER A 1 101 ? -6.122 3.981 -8.488 1.00 91.00 101 SER A O 1
ATOM 769 N N . ASP A 1 102 ? -4.565 2.435 -8.948 1.00 90.00 102 ASP A N 1
ATOM 770 C CA . ASP A 1 102 ? -5.478 1.539 -9.658 1.00 90.00 102 ASP A CA 1
ATOM 771 C C . ASP A 1 102 ? -6.191 0.560 -8.681 1.00 90.00 102 ASP A C 1
ATOM 773 O O . ASP A 1 102 ? -6.939 -0.318 -9.113 1.00 90.00 102 ASP A O 1
ATOM 777 N N . LEU A 1 103 ? -5.978 0.697 -7.358 1.00 85.94 103 LEU A N 1
ATOM 778 C CA . LEU A 1 103 ? -6.569 -0.132 -6.295 1.00 85.94 103 LEU A CA 1
ATOM 779 C C . LEU A 1 103 ? -7.273 0.717 -5.208 1.00 85.94 103 LEU A C 1
ATOM 781 O O . LEU A 1 103 ? -6.807 0.776 -4.069 1.00 85.94 103 LEU A O 1
ATOM 785 N N . PRO A 1 104 ? -8.423 1.354 -5.503 1.00 75.00 104 PRO A N 1
ATOM 786 C CA . PRO A 1 104 ? -9.092 2.261 -4.567 1.00 75.00 104 PRO A CA 1
ATOM 787 C C . PRO A 1 104 ? -9.650 1.536 -3.327 1.00 75.00 104 PRO A C 1
ATOM 789 O O . PRO A 1 104 ? -10.273 0.487 -3.482 1.00 75.00 104 PRO A O 1
ATOM 792 N N . PRO A 1 105 ? -9.559 2.105 -2.111 1.00 78.25 105 PRO A N 1
ATOM 793 C CA . PRO A 1 105 ? -9.251 3.508 -1.841 1.00 78.25 105 PRO A CA 1
ATOM 794 C C . PRO A 1 105 ? -7.750 3.810 -1.759 1.00 78.25 105 PRO A C 1
ATOM 796 O O . PRO A 1 105 ? -6.990 3.102 -1.105 1.00 78.25 105 PRO A O 1
ATOM 799 N N . GLU A 1 106 ? -7.345 4.932 -2.355 1.00 77.69 106 GLU A N 1
ATOM 800 C CA . GLU A 1 106 ? -5.989 5.459 -2.203 1.00 77.69 106 GLU A CA 1
ATOM 801 C C . GLU A 1 106 ? -5.742 5.952 -0.774 1.00 77.69 106 GLU A C 1
ATOM 803 O O . GLU A 1 106 ? -6.615 6.552 -0.137 1.00 77.69 106 GLU A O 1
ATOM 808 N N . GLN A 1 107 ? -4.523 5.744 -0.279 1.00 80.56 107 GLN A N 1
ATOM 809 C CA . GLN A 1 107 ? -4.127 6.251 1.028 1.00 80.56 107 GLN A CA 1
ATOM 810 C C . GLN A 1 107 ? -3.707 7.715 0.926 1.00 80.56 107 GLN A C 1
ATOM 812 O O . GLN A 1 107 ? -2.855 8.093 0.119 1.00 80.56 107 GLN A O 1
ATOM 817 N N . TYR A 1 108 ? -4.298 8.539 1.789 1.00 81.19 108 TYR A N 1
ATOM 818 C CA . TYR A 1 108 ? -4.032 9.971 1.841 1.00 81.19 108 TYR A CA 1
ATOM 819 C C . TYR A 1 108 ? -2.912 10.278 2.827 1.00 81.19 108 TYR A C 1
ATOM 821 O O . TYR A 1 108 ? -2.990 9.936 4.010 1.00 81.19 108 TYR A O 1
ATOM 829 N N . GLY A 1 109 ? -1.886 10.964 2.325 1.00 79.06 109 GLY A N 1
ATOM 830 C CA . GLY A 1 109 ? -0.931 11.697 3.138 1.00 79.06 109 GLY A CA 1
ATOM 831 C C . GLY A 1 109 ? -1.572 12.926 3.782 1.00 79.06 109 GLY A C 1
ATOM 832 O O . GLY A 1 109 ? -2.785 13.015 3.966 1.00 79.06 109 GLY A O 1
ATOM 833 N N . TYR A 1 110 ? -0.755 13.908 4.143 1.00 80.62 110 TYR A N 1
ATOM 834 C CA . TYR A 1 110 ? -1.253 15.123 4.777 1.00 80.62 110 TYR A CA 1
ATOM 835 C C . TYR A 1 110 ? -2.027 16.020 3.799 1.00 80.62 110 TYR A C 1
ATOM 837 O O . TYR A 1 110 ? -3.014 16.638 4.192 1.00 80.62 110 TYR A O 1
ATOM 845 N N . SER A 1 111 ? -1.599 16.092 2.536 1.00 83.75 111 SER A N 1
ATOM 846 C CA . SER A 1 111 ? -2.169 17.027 1.551 1.00 83.75 111 SER A CA 1
ATOM 847 C C . SER A 1 111 ? -2.897 16.351 0.385 1.00 83.75 111 SER A C 1
ATOM 849 O O . SER A 1 111 ? -3.625 17.030 -0.336 1.00 83.75 111 SER A O 1
ATOM 851 N N . GLY A 1 112 ? -2.726 15.043 0.185 1.00 83.88 112 GLY A N 1
ATOM 852 C CA . GLY A 1 112 ? -3.296 14.326 -0.955 1.00 83.88 112 GLY A CA 1
ATOM 853 C C . GLY A 1 112 ? -2.928 12.841 -0.981 1.00 83.88 112 GLY A C 1
ATOM 854 O O . GLY A 1 112 ? -2.241 12.375 -0.067 1.00 83.88 112 GLY A O 1
ATOM 855 N N . PRO A 1 113 ? -3.392 12.096 -1.999 1.00 87.69 113 PRO A N 1
ATOM 856 C CA . PRO A 1 113 ? -3.031 10.695 -2.170 1.00 87.69 113 PRO A CA 1
ATOM 857 C C . PRO A 1 113 ? -1.533 10.535 -2.455 1.00 87.69 113 PRO A C 1
ATOM 859 O O . PRO A 1 113 ? -0.884 11.440 -2.991 1.00 87.69 113 PRO A O 1
ATOM 862 N N . ILE A 1 114 ? -0.994 9.377 -2.077 1.00 93.06 114 ILE A N 1
ATOM 863 C CA . ILE A 1 114 ? 0.381 8.974 -2.383 1.00 93.06 114 ILE A CA 1
ATOM 864 C C . ILE A 1 114 ? 0.323 7.736 -3.277 1.00 93.06 114 ILE A C 1
ATOM 866 O O . ILE A 1 114 ? -0.114 6.663 -2.854 1.00 93.06 114 ILE A O 1
ATOM 870 N N . GLU A 1 115 ? 0.782 7.892 -4.513 1.00 97.00 115 GLU A N 1
ATOM 871 C CA . GLU A 1 115 ? 0.813 6.844 -5.525 1.00 97.00 115 GLU A CA 1
ATOM 872 C C . GLU A 1 115 ? 2.169 6.131 -5.514 1.00 97.00 115 GLU A C 1
ATOM 874 O O . GLU A 1 115 ? 3.226 6.771 -5.532 1.00 97.00 115 GLU A O 1
ATOM 879 N N . ALA A 1 116 ? 2.149 4.800 -5.500 1.00 98.00 116 ALA A N 1
ATOM 880 C CA . ALA A 1 116 ? 3.348 3.978 -5.550 1.00 98.00 116 ALA A CA 1
ATOM 881 C C . ALA A 1 116 ? 3.187 2.794 -6.507 1.00 98.00 116 ALA A C 1
ATOM 883 O O . ALA A 1 116 ? 2.163 2.111 -6.519 1.00 98.00 116 ALA A O 1
ATOM 884 N N . LEU A 1 117 ? 4.237 2.543 -7.286 1.00 98.44 117 LEU A N 1
ATOM 885 C CA . LEU A 1 117 ? 4.460 1.331 -8.058 1.00 98.44 117 LEU A CA 1
ATOM 886 C C . LEU A 1 117 ? 5.123 0.288 -7.162 1.00 98.44 117 LEU A C 1
ATOM 888 O O . LEU A 1 117 ? 6.118 0.578 -6.493 1.00 98.44 117 LEU A O 1
ATOM 892 N N . ILE A 1 118 ? 4.580 -0.921 -7.165 1.00 98.56 118 ILE A N 1
ATOM 893 C CA . ILE A 1 118 ? 4.991 -2.000 -6.272 1.00 98.56 118 ILE A CA 1
ATOM 894 C C . ILE A 1 118 ? 5.262 -3.240 -7.112 1.00 98.56 118 ILE A C 1
ATOM 896 O O . ILE A 1 118 ? 4.431 -3.618 -7.934 1.00 98.56 118 ILE A O 1
ATOM 900 N N . GLY A 1 119 ? 6.416 -3.865 -6.895 1.00 98.38 119 GLY A N 1
ATOM 901 C CA . GLY A 1 119 ? 6.720 -5.213 -7.361 1.00 98.38 119 GLY A CA 1
ATOM 902 C C . GLY A 1 119 ? 6.582 -6.209 -6.214 1.00 98.38 119 GLY A C 1
ATOM 903 O O . GLY A 1 119 ? 7.064 -5.954 -5.108 1.00 98.38 119 GLY A O 1
ATOM 904 N N . MET A 1 120 ? 5.914 -7.330 -6.469 1.00 98.06 120 MET A N 1
ATOM 905 C CA . MET A 1 120 ? 5.659 -8.379 -5.483 1.00 98.06 120 MET A CA 1
ATOM 906 C C . MET A 1 120 ? 5.807 -9.762 -6.116 1.00 98.06 120 MET A C 1
ATOM 908 O O . MET A 1 120 ? 5.207 -10.034 -7.158 1.00 98.06 120 MET A O 1
ATOM 912 N N . ARG A 1 121 ? 6.578 -10.643 -5.478 1.00 96.81 121 ARG A N 1
ATOM 913 C CA . ARG A 1 121 ? 6.700 -12.056 -5.852 1.00 96.81 121 ARG A CA 1
ATOM 914 C C . ARG A 1 121 ? 5.402 -12.819 -5.589 1.00 96.81 121 ARG A C 1
ATOM 916 O O . ARG A 1 121 ? 4.556 -12.395 -4.804 1.00 96.81 121 ARG A O 1
ATOM 923 N N . THR A 1 122 ? 5.250 -13.980 -6.222 1.00 93.19 122 THR A N 1
ATOM 924 C CA . THR A 1 122 ? 4.091 -14.865 -5.999 1.00 93.19 122 THR A CA 1
ATOM 925 C C . THR A 1 122 ? 3.982 -15.396 -4.568 1.00 93.19 122 THR A C 1
ATOM 927 O O . THR A 1 122 ? 2.915 -15.855 -4.192 1.00 93.19 122 THR A O 1
ATOM 930 N N . ASP A 1 123 ? 5.056 -15.337 -3.778 1.00 88.69 123 ASP A N 1
ATOM 931 C CA . ASP A 1 123 ? 5.079 -15.703 -2.355 1.00 88.69 123 ASP A CA 1
ATOM 932 C C . ASP A 1 123 ? 4.625 -14.564 -1.422 1.00 88.69 123 ASP A C 1
ATOM 934 O O . ASP A 1 123 ? 4.618 -14.738 -0.209 1.00 88.69 123 ASP A O 1
ATOM 938 N N . GLY A 1 124 ? 4.266 -13.393 -1.962 1.00 89.19 124 GLY A N 1
ATOM 939 C CA . GLY A 1 124 ? 3.878 -12.230 -1.168 1.00 89.19 124 GLY A CA 1
ATOM 940 C C . GLY A 1 124 ? 5.052 -11.400 -0.638 1.00 89.19 124 GLY A C 1
ATOM 941 O O . GLY A 1 124 ? 4.839 -10.491 0.165 1.00 89.19 124 GLY A O 1
ATOM 942 N N . THR A 1 125 ? 6.293 -11.646 -1.059 1.00 96.44 125 THR A N 1
ATOM 943 C CA . THR A 1 125 ? 7.411 -10.751 -0.739 1.00 96.44 125 THR A CA 1
ATOM 944 C C . THR A 1 125 ? 7.493 -9.582 -1.719 1.00 96.44 125 THR A C 1
ATOM 946 O O . THR A 1 125 ? 7.457 -9.757 -2.937 1.00 96.44 125 THR A O 1
ATOM 949 N N . LEU A 1 126 ? 7.654 -8.368 -1.193 1.00 98.06 126 LEU A N 1
ATOM 950 C CA . LEU A 1 126 ? 7.885 -7.170 -1.991 1.00 98.06 126 LEU A CA 1
ATOM 951 C C . LEU A 1 126 ? 9.313 -7.156 -2.544 1.00 98.06 126 LEU A C 1
ATOM 953 O O . LEU A 1 126 ? 10.281 -7.270 -1.798 1.00 98.06 126 LEU A O 1
ATOM 957 N N . THR A 1 127 ? 9.460 -6.959 -3.849 1.00 98.06 127 THR A N 1
ATOM 958 C CA . THR A 1 127 ? 10.771 -6.835 -4.508 1.00 98.06 127 THR A CA 1
ATOM 959 C C . THR A 1 127 ? 11.231 -5.384 -4.574 1.00 98.06 127 THR A C 1
ATOM 961 O O . THR A 1 127 ? 12.419 -5.091 -4.431 1.00 98.06 127 THR A O 1
ATOM 964 N N . GLY A 1 128 ? 10.293 -4.448 -4.716 1.00 97.50 128 GLY A N 1
ATOM 965 C CA . GLY A 1 128 ? 10.604 -3.026 -4.735 1.00 97.50 128 GLY A CA 1
ATOM 966 C C . GLY A 1 128 ? 9.371 -2.137 -4.704 1.00 97.50 128 GLY A C 1
ATOM 967 O O . GLY A 1 128 ? 8.280 -2.529 -5.115 1.00 97.50 128 GLY A O 1
ATOM 968 N N . VAL A 1 129 ? 9.576 -0.913 -4.219 1.00 98.44 129 VAL A N 1
ATOM 969 C CA . VAL A 1 129 ? 8.565 0.145 -4.157 1.00 98.44 129 VAL A CA 1
ATOM 970 C C . VAL A 1 129 ? 9.145 1.430 -4.741 1.00 98.44 129 VAL A C 1
ATOM 972 O O . VAL A 1 129 ? 10.287 1.806 -4.453 1.00 98.44 129 VAL A O 1
ATOM 975 N N . ARG A 1 130 ? 8.355 2.118 -5.567 1.00 98.19 130 ARG A N 1
ATOM 976 C CA . ARG A 1 130 ? 8.681 3.429 -6.138 1.00 98.19 130 ARG A CA 1
ATOM 977 C C . ARG A 1 130 ? 7.463 4.338 -6.089 1.00 98.19 130 ARG A C 1
ATOM 979 O O . ARG A 1 130 ? 6.464 4.063 -6.734 1.00 98.19 130 ARG A O 1
ATOM 986 N N . VAL A 1 131 ? 7.548 5.442 -5.362 1.00 97.94 131 VAL A N 1
ATOM 987 C CA . VAL A 1 131 ? 6.537 6.501 -5.339 1.00 97.94 131 VAL A CA 1
ATOM 988 C C . VAL A 1 131 ? 6.506 7.165 -6.713 1.00 97.94 131 VAL A C 1
ATOM 990 O O . VAL A 1 131 ? 7.502 7.740 -7.151 1.00 97.94 131 VAL A O 1
ATOM 993 N N . THR A 1 132 ? 5.379 7.105 -7.410 1.00 96.75 132 THR A N 1
ATOM 994 C CA . THR A 1 132 ? 5.226 7.600 -8.790 1.00 96.75 132 THR A CA 1
ATOM 995 C C . THR A 1 132 ? 4.617 8.989 -8.838 1.00 96.75 132 THR A C 1
ATOM 997 O O . THR A 1 132 ? 5.068 9.812 -9.631 1.00 96.75 132 THR A O 1
ATOM 1000 N N . ASP A 1 133 ? 3.712 9.305 -7.915 1.00 95.44 133 ASP A N 1
ATOM 1001 C CA . ASP A 1 133 ? 3.114 10.630 -7.783 1.00 95.44 133 ASP A CA 1
ATOM 1002 C C . ASP A 1 133 ? 2.709 10.912 -6.336 1.00 95.44 133 ASP A C 1
ATOM 1004 O O . ASP A 1 133 ? 2.193 10.039 -5.643 1.00 95.44 133 ASP A O 1
ATOM 1008 N N . TYR A 1 134 ? 2.965 12.130 -5.868 1.00 96.00 134 TYR A N 1
ATOM 1009 C CA . TYR A 1 134 ? 2.403 12.642 -4.622 1.00 96.00 134 TYR A CA 1
ATOM 1010 C C . TYR A 1 134 ? 2.611 14.154 -4.527 1.00 96.00 134 TYR A C 1
ATOM 1012 O O . TYR A 1 134 ? 3.551 14.718 -5.094 1.00 96.00 134 TYR A O 1
ATOM 1020 N N . PHE A 1 135 ? 1.749 14.813 -3.755 1.00 94.25 135 PHE A N 1
ATOM 1021 C CA . PHE A 1 135 ? 1.874 16.232 -3.456 1.00 94.25 135 PHE A CA 1
ATOM 1022 C C . PHE A 1 135 ? 1.691 16.482 -1.964 1.00 94.25 135 PHE A C 1
ATOM 1024 O O . PHE A 1 135 ? 0.681 16.095 -1.377 1.00 94.25 135 PHE A O 1
ATOM 1031 N N . GLU A 1 136 ? 2.659 17.169 -1.357 1.00 92.19 136 GLU A N 1
ATOM 1032 C CA . GLU A 1 136 ? 2.654 17.479 0.069 1.00 92.19 136 GLU A CA 1
ATOM 1033 C C . GLU A 1 136 ? 3.085 18.916 0.352 1.00 92.19 136 GLU A C 1
ATOM 1035 O O . GLU A 1 136 ? 4.080 19.412 -0.177 1.00 92.19 136 GLU A O 1
ATOM 1040 N N . SER A 1 137 ? 2.381 19.583 1.268 1.00 90.94 137 SER A N 1
ATOM 1041 C CA . SER A 1 137 ? 2.690 20.963 1.674 1.00 90.94 137 SER A CA 1
ATOM 1042 C C . SER A 1 137 ? 4.118 21.120 2.218 1.00 90.94 137 SER A C 1
ATOM 1044 O O . SER A 1 137 ? 4.767 22.143 1.993 1.00 90.94 137 SER A O 1
ATOM 1046 N N . TYR A 1 138 ? 4.657 20.078 2.859 1.00 89.69 138 TYR A N 1
ATOM 1047 C CA . TYR A 1 138 ? 6.024 20.059 3.377 1.00 89.69 138 TYR A CA 1
ATOM 1048 C C . TYR A 1 138 ? 7.111 20.007 2.294 1.00 89.69 138 TYR A C 1
ATOM 1050 O O . TYR A 1 138 ? 8.257 20.343 2.605 1.00 89.69 138 TYR A O 1
ATOM 1058 N N . MET A 1 139 ? 6.791 19.682 1.032 1.00 93.31 139 MET A N 1
ATOM 1059 C CA . MET A 1 139 ? 7.785 19.612 -0.054 1.00 93.31 139 MET A CA 1
ATOM 1060 C C . MET A 1 139 ? 8.526 20.938 -0.267 1.00 93.31 139 MET A C 1
ATOM 1062 O O . MET A 1 139 ? 9.702 20.927 -0.617 1.00 93.31 139 MET A O 1
ATOM 1066 N N . GLN A 1 140 ? 7.897 22.085 0.028 1.00 91.25 140 GLN A N 1
ATOM 1067 C CA . GLN A 1 140 ? 8.553 23.399 -0.067 1.00 91.25 140 GLN A CA 1
ATOM 1068 C C . GLN A 1 140 ? 9.763 23.548 0.868 1.00 91.25 140 GLN A C 1
ATOM 1070 O O . GLN A 1 140 ? 10.667 24.329 0.589 1.00 91.25 140 GLN A O 1
ATOM 1075 N N . SER A 1 141 ? 9.769 22.821 1.987 1.00 93.06 141 SER A N 1
ATOM 1076 C CA . SER A 1 141 ? 10.821 22.903 3.010 1.00 93.06 141 SER A CA 1
ATOM 1077 C C . SER A 1 141 ? 11.689 21.648 3.095 1.00 93.06 141 SER A C 1
ATOM 1079 O O . SER A 1 141 ? 12.844 21.742 3.498 1.00 93.06 141 SER A O 1
ATOM 1081 N N . MET A 1 142 ? 11.145 20.490 2.717 1.00 93.06 142 MET A N 1
ATOM 1082 C CA . MET A 1 142 ? 11.780 19.176 2.857 1.00 93.06 142 MET A CA 1
ATOM 1083 C C . MET A 1 142 ? 12.177 18.547 1.512 1.00 93.06 142 MET A C 1
ATOM 1085 O O . MET A 1 142 ? 12.852 17.524 1.505 1.00 93.06 142 MET A O 1
ATOM 1089 N N . GLY A 1 143 ? 11.769 19.131 0.380 1.00 94.62 143 GLY A N 1
ATOM 1090 C CA . GLY A 1 143 ? 11.989 18.557 -0.948 1.00 94.62 143 GLY A CA 1
ATOM 1091 C C . GLY A 1 143 ? 11.147 17.304 -1.216 1.00 94.62 143 GLY A C 1
ATOM 1092 O O . GLY A 1 143 ? 10.077 17.121 -0.631 1.00 94.62 143 GLY A O 1
ATOM 1093 N N . ASP A 1 144 ? 11.633 16.443 -2.112 1.00 95.69 144 ASP A N 1
ATOM 1094 C CA . ASP A 1 144 ? 11.015 15.156 -2.468 1.00 95.69 144 ASP A CA 1
ATOM 1095 C C . ASP A 1 144 ? 11.363 14.078 -1.423 1.00 95.69 144 ASP A C 1
ATOM 1097 O O . ASP A 1 144 ? 12.148 13.156 -1.645 1.00 95.69 144 ASP A O 1
ATOM 1101 N N . PHE A 1 145 ? 10.843 14.266 -0.211 1.00 96.12 145 PHE A N 1
ATOM 1102 C CA . PHE A 1 145 ? 11.252 13.485 0.952 1.00 96.12 145 PHE A CA 1
ATOM 1103 C C . PHE A 1 145 ? 10.896 11.991 0.857 1.00 96.12 145 PHE A C 1
ATOM 1105 O O . PHE A 1 145 ? 11.650 11.183 1.397 1.00 96.12 145 PHE A O 1
ATOM 1112 N N . LEU A 1 146 ? 9.819 11.602 0.157 1.00 96.88 146 LEU A N 1
ATOM 1113 C CA . LEU A 1 146 ? 9.450 10.186 -0.015 1.00 96.88 146 LEU A CA 1
ATOM 1114 C C . LEU A 1 146 ? 10.266 9.483 -1.107 1.00 96.88 146 LEU A C 1
ATOM 1116 O O . LEU A 1 146 ? 10.292 8.257 -1.129 1.00 96.88 146 LEU A O 1
ATOM 1120 N N . ARG A 1 147 ? 10.959 10.223 -1.982 1.00 96.75 147 ARG A N 1
ATOM 1121 C CA . ARG A 1 147 ? 11.891 9.655 -2.973 1.00 96.75 147 ARG A CA 1
ATOM 1122 C C . ARG A 1 147 ? 13.358 9.884 -2.624 1.00 96.75 147 ARG A C 1
ATOM 1124 O O . ARG A 1 147 ? 14.232 9.779 -3.484 1.00 96.75 147 ARG A O 1
ATOM 1131 N N . THR A 1 148 ? 13.649 10.178 -1.359 1.00 94.56 148 THR A N 1
ATOM 1132 C CA . THR A 1 148 ? 15.034 10.253 -0.884 1.00 94.56 148 THR A CA 1
ATOM 1133 C C . THR A 1 148 ? 15.698 8.874 -1.010 1.00 94.56 148 THR A C 1
ATOM 1135 O O . THR A 1 148 ? 15.065 7.874 -0.656 1.00 94.56 148 THR A O 1
ATOM 1138 N N . PRO A 1 149 ? 16.960 8.784 -1.471 1.00 93.25 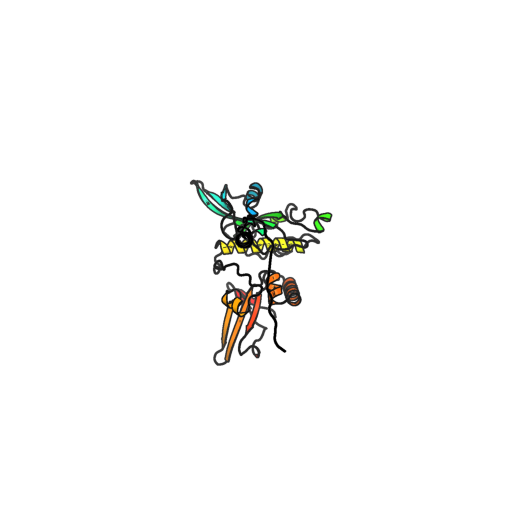149 PRO A N 1
ATOM 1139 C CA . PRO A 1 149 ? 17.665 7.509 -1.570 1.00 93.25 149 PRO A CA 1
ATOM 1140 C C . PRO A 1 149 ? 17.670 6.733 -0.248 1.00 93.25 149 PRO A C 1
ATOM 1142 O O . PRO A 1 149 ? 17.961 7.300 0.805 1.00 93.25 149 PRO A O 1
ATOM 1145 N N . GLY A 1 150 ? 17.369 5.437 -0.312 1.00 93.25 150 GLY A N 1
ATOM 1146 C CA . GLY A 1 150 ? 17.338 4.526 0.833 1.00 93.25 150 GLY A CA 1
ATOM 1147 C C . GLY A 1 150 ? 15.976 4.441 1.522 1.00 93.25 150 GLY A C 1
ATOM 1148 O O . GLY A 1 150 ? 15.693 3.441 2.175 1.00 93.25 150 GLY A O 1
ATOM 1149 N N . PHE A 1 151 ? 15.109 5.448 1.370 1.00 96.56 151 PHE A N 1
ATOM 1150 C CA . PHE A 1 151 ? 13.816 5.445 2.049 1.00 96.56 151 PHE A CA 1
ATOM 1151 C C . PHE A 1 151 ? 12.819 4.475 1.409 1.00 96.56 151 PHE A C 1
ATOM 1153 O O . PHE A 1 151 ? 12.065 3.833 2.124 1.00 96.56 151 PHE A O 1
ATOM 1160 N N . GLN A 1 152 ? 12.774 4.341 0.085 1.00 97.31 152 GLN A N 1
ATOM 1161 C CA . GLN A 1 152 ? 11.820 3.422 -0.560 1.00 97.31 152 GLN A CA 1
ATOM 1162 C C . GLN A 1 152 ? 12.341 1.980 -0.545 1.00 97.31 152 GLN A C 1
ATOM 1164 O O . GLN A 1 152 ? 11.572 1.024 -0.522 1.00 97.31 152 GLN A O 1
ATOM 1169 N N . GLU A 1 153 ? 13.662 1.827 -0.515 1.00 96.12 153 GLU A N 1
ATOM 1170 C CA . GLU A 1 153 ? 14.369 0.548 -0.478 1.00 96.12 153 GLU A CA 1
ATOM 1171 C C . GLU A 1 153 ? 14.075 -0.244 0.799 1.00 96.12 153 GLU A C 1
ATOM 1173 O O . GLU A 1 153 ? 14.185 -1.465 0.796 1.00 96.12 153 GLU A O 1
ATOM 1178 N N . GLN A 1 154 ? 13.640 0.418 1.874 1.00 96.69 154 GLN A N 1
ATOM 1179 C CA . GLN A 1 154 ? 13.266 -0.263 3.113 1.00 96.69 154 GLN A CA 1
ATOM 1180 C C . GLN A 1 154 ? 12.083 -1.227 2.945 1.00 96.69 154 GLN A C 1
ATOM 1182 O O . GLN A 1 154 ? 11.901 -2.100 3.784 1.00 96.69 154 GLN A O 1
ATOM 1187 N N . PHE A 1 155 ? 11.261 -1.071 1.901 1.00 97.44 155 PHE A N 1
ATOM 1188 C CA . PHE A 1 155 ? 10.144 -1.979 1.629 1.00 97.44 155 PHE A CA 1
ATOM 1189 C C . PHE A 1 155 ? 10.583 -3.285 0.955 1.00 97.44 155 PHE A C 1
ATOM 1191 O O . PHE A 1 155 ? 9.830 -4.255 0.985 1.00 97.44 155 PHE A O 1
ATOM 1198 N N . SER A 1 156 ? 11.772 -3.320 0.348 1.00 95.75 156 SER A N 1
ATOM 1199 C CA . SER A 1 156 ? 12.276 -4.509 -0.338 1.00 95.75 156 SER A CA 1
ATOM 1200 C C . SER A 1 156 ? 12.505 -5.666 0.636 1.00 95.75 156 SER A C 1
ATOM 1202 O O . SER A 1 156 ? 12.934 -5.471 1.772 1.00 95.75 156 SER A O 1
ATOM 1204 N N . GLU A 1 157 ? 12.216 -6.879 0.169 1.00 95.75 157 GLU A N 1
ATOM 1205 C CA . GLU A 1 157 ? 12.278 -8.146 0.909 1.00 95.75 157 GLU A CA 1
ATOM 1206 C C . GLU A 1 157 ? 11.340 -8.254 2.123 1.00 95.75 157 GLU A C 1
ATOM 1208 O O . GLU A 1 157 ? 11.369 -9.256 2.837 1.00 95.75 157 GLU A O 1
ATOM 1213 N N . LYS A 1 158 ? 10.455 -7.275 2.344 1.00 92.62 158 LYS A N 1
ATOM 1214 C CA . LYS A 1 158 ? 9.393 -7.395 3.347 1.00 92.62 158 LYS A CA 1
ATOM 1215 C C . LYS A 1 158 ? 8.237 -8.236 2.828 1.00 92.62 158 LYS A C 1
ATOM 1217 O O . LYS A 1 158 ? 7.899 -8.184 1.644 1.00 92.62 158 LYS A O 1
ATOM 1222 N N . HIS A 1 159 ? 7.598 -8.979 3.720 1.00 91.69 159 HIS A N 1
ATOM 1223 C CA . HIS A 1 159 ? 6.462 -9.817 3.369 1.00 91.69 159 HIS A CA 1
ATOM 1224 C C . HIS A 1 159 ? 5.146 -9.062 3.593 1.00 91.69 159 HIS A C 1
ATOM 1226 O O . HIS A 1 159 ? 5.006 -8.302 4.549 1.00 91.69 159 HIS A O 1
ATOM 1232 N N . ILE A 1 160 ? 4.138 -9.283 2.747 1.00 83.69 160 ILE A N 1
ATOM 1233 C CA . ILE A 1 160 ? 2.818 -8.635 2.885 1.00 83.69 160 ILE A CA 1
ATOM 1234 C C . ILE A 1 160 ? 2.085 -8.981 4.188 1.00 83.69 160 ILE A C 1
ATOM 1236 O O . ILE A 1 160 ? 1.157 -8.273 4.585 1.00 83.69 160 ILE A O 1
ATOM 1240 N N . GLY A 1 161 ? 2.475 -10.064 4.859 1.00 74.75 161 GLY A N 1
ATOM 1241 C CA . GLY A 1 161 ? 1.988 -10.421 6.194 1.00 74.75 161 GLY A CA 1
ATOM 1242 C C . GLY A 1 161 ? 2.472 -9.466 7.290 1.00 74.75 161 GLY A C 1
ATOM 1243 O O . GLY A 1 161 ? 1.790 -9.322 8.303 1.00 74.75 161 GLY A O 1
ATOM 1244 N N . ASP A 1 162 ? 3.580 -8.760 7.063 1.00 73.56 162 ASP A N 1
ATOM 1245 C CA . ASP A 1 162 ? 4.153 -7.840 8.040 1.00 73.56 162 ASP A CA 1
ATOM 1246 C C . ASP A 1 162 ? 3.262 -6.593 8.214 1.00 73.56 162 ASP A C 1
ATOM 1248 O O . ASP A 1 162 ? 2.505 -6.214 7.308 1.00 73.56 162 ASP A O 1
ATOM 1252 N N . PRO A 1 163 ? 3.328 -5.916 9.373 1.00 65.88 163 PRO A N 1
ATOM 1253 C CA . PRO A 1 163 ? 2.411 -4.821 9.657 1.00 65.88 163 PRO A CA 1
ATOM 1254 C C . PRO A 1 163 ? 2.8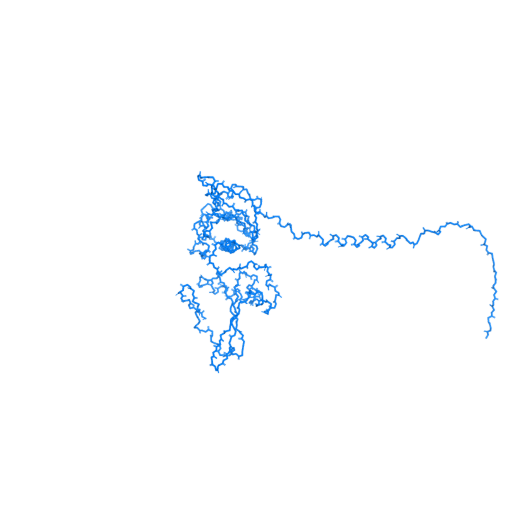57 -3.471 9.066 1.00 65.88 163 PRO A C 1
ATOM 1256 O O . PRO A 1 163 ? 2.012 -2.599 8.882 1.00 65.88 163 PRO A O 1
ATOM 1259 N N . PHE A 1 164 ? 4.131 -3.301 8.691 1.00 81.06 164 PHE A N 1
ATOM 1260 C CA . PHE A 1 164 ? 4.704 -2.070 8.104 1.00 81.06 164 PHE A CA 1
ATOM 1261 C C . PHE A 1 164 ? 4.530 -0.833 8.999 1.00 81.06 164 PHE A C 1
ATOM 1263 O O . PHE A 1 164 ? 4.238 0.279 8.547 1.00 81.06 164 PHE A O 1
ATOM 1270 N N . GLN A 1 165 ? 4.727 -1.030 10.297 1.00 75.06 165 GLN A N 1
ATOM 1271 C CA . GLN A 1 165 ? 4.547 -0.009 11.309 1.00 75.06 165 GLN A CA 1
ATOM 1272 C C . GLN A 1 165 ? 5.670 1.015 11.292 1.00 75.06 165 GLN A C 1
ATOM 1274 O O . GLN A 1 165 ? 6.858 0.692 11.332 1.00 75.06 165 GLN A O 1
ATOM 1279 N N . LEU A 1 166 ? 5.273 2.284 11.318 1.00 74.06 166 LEU A N 1
ATOM 1280 C CA . LEU A 1 166 ? 6.207 3.386 11.478 1.00 74.06 166 LEU A CA 1
ATOM 1281 C C . LEU A 1 166 ? 6.977 3.251 12.801 1.00 74.06 166 LEU A C 1
ATOM 1283 O O . LEU A 1 166 ? 6.361 3.096 13.853 1.00 74.06 166 LEU A O 1
ATOM 1287 N N . TRP A 1 167 ? 8.299 3.401 12.735 1.00 75.12 167 TRP A N 1
ATOM 1288 C CA . TRP A 1 167 ? 9.269 3.289 13.835 1.00 75.12 167 TRP A CA 1
ATOM 1289 C C . TRP A 1 167 ? 9.485 1.887 14.408 1.00 75.12 167 TRP A C 1
ATOM 1291 O O . TRP A 1 167 ? 10.342 1.736 15.275 1.00 75.12 167 TRP A O 1
ATOM 1301 N N . ASN A 1 168 ? 8.755 0.886 13.916 1.00 71.69 168 ASN A N 1
ATOM 1302 C CA . ASN A 1 168 ? 8.989 -0.517 14.250 1.00 71.69 168 ASN A CA 1
ATOM 1303 C C . ASN A 1 168 ? 9.565 -1.251 13.034 1.00 71.69 168 ASN A C 1
ATOM 1305 O O . ASN A 1 168 ? 10.674 -1.771 13.098 1.00 71.69 168 ASN A O 1
ATOM 1309 N N . ASP A 1 169 ? 8.848 -1.212 11.908 1.00 75.94 169 ASP A N 1
ATOM 1310 C CA . ASP A 1 169 ? 9.223 -1.909 10.672 1.00 75.94 169 ASP A CA 1
ATOM 1311 C C . ASP A 1 169 ? 9.708 -0.961 9.574 1.00 75.94 169 ASP A C 1
ATOM 1313 O O . ASP A 1 169 ? 10.438 -1.391 8.679 1.00 75.94 169 ASP A O 1
ATOM 1317 N N . ILE A 1 170 ? 9.239 0.290 9.611 1.00 87.12 170 ILE A N 1
ATOM 1318 C CA . ILE A 1 170 ? 9.495 1.339 8.621 1.00 87.12 170 ILE A CA 1
ATOM 1319 C C . ILE A 1 170 ? 10.092 2.548 9.335 1.00 87.12 170 ILE A C 1
ATOM 1321 O O . ILE A 1 170 ? 9.472 3.122 10.235 1.00 87.12 170 ILE A O 1
ATOM 1325 N N . ASP A 1 171 ? 11.266 2.979 8.899 1.00 91.12 171 ASP A N 1
ATOM 1326 C CA . ASP A 1 171 ? 11.897 4.205 9.353 1.00 91.12 171 ASP A CA 1
ATOM 1327 C C . ASP A 1 171 ? 11.048 5.416 8.968 1.00 91.12 171 ASP A C 1
ATOM 1329 O O . ASP A 1 171 ? 10.639 5.612 7.820 1.00 91.12 171 ASP A O 1
ATOM 1333 N N . GLY A 1 172 ? 10.774 6.267 9.952 1.00 89.44 172 GLY A N 1
ATOM 1334 C CA . GLY A 1 172 ? 10.037 7.495 9.724 1.00 89.44 172 GLY A CA 1
ATOM 1335 C C . GLY A 1 172 ? 10.925 8.672 9.349 1.00 89.44 172 GLY A C 1
ATOM 1336 O O . GLY A 1 172 ? 12.107 8.752 9.676 1.00 89.44 172 GLY A O 1
ATOM 1337 N N . ILE A 1 173 ? 10.299 9.666 8.727 1.00 89.75 173 ILE A N 1
ATOM 1338 C CA . ILE A 1 173 ? 10.912 10.964 8.462 1.00 89.75 173 ILE A CA 1
ATOM 1339 C C . ILE A 1 173 ? 10.327 11.964 9.459 1.00 89.75 173 ILE A C 1
ATOM 1341 O O . ILE A 1 173 ? 9.107 12.101 9.613 1.00 89.75 173 ILE A O 1
ATOM 1345 N N . SER A 1 174 ? 11.210 12.677 10.160 1.00 86.00 174 SER A N 1
ATOM 1346 C CA . SER A 1 174 ? 10.807 13.688 11.138 1.00 86.00 174 SER A CA 1
ATOM 1347 C C . SER A 1 174 ? 9.843 14.705 10.514 1.00 86.00 174 SER A C 1
ATOM 1349 O O . SER A 1 174 ? 10.102 15.231 9.436 1.00 86.00 174 SER A O 1
ATOM 1351 N N . ARG A 1 175 ? 8.755 15.019 11.234 1.00 86.00 175 ARG A N 1
ATOM 1352 C CA . ARG A 1 175 ? 7.694 15.989 10.871 1.00 86.00 175 ARG A CA 1
ATOM 1353 C C . ARG A 1 175 ? 6.718 15.576 9.763 1.00 86.00 175 ARG A C 1
ATOM 1355 O O . ARG A 1 175 ? 5.699 16.241 9.632 1.00 86.00 175 ARG A O 1
ATOM 1362 N N . VAL A 1 176 ? 6.950 14.478 9.043 1.00 87.75 176 VAL A N 1
ATOM 1363 C CA . VAL A 1 176 ? 6.063 14.013 7.951 1.00 87.75 176 VAL A CA 1
ATOM 1364 C C . VAL A 1 176 ? 5.532 12.595 8.194 1.00 87.75 176 VAL A C 1
ATOM 1366 O O . VAL A 1 176 ? 5.296 11.819 7.273 1.00 87.75 176 VAL A O 1
ATOM 1369 N N . SER A 1 177 ? 5.309 12.248 9.465 1.00 81.31 177 SER A N 1
ATOM 1370 C CA . SER A 1 177 ? 4.861 10.909 9.874 1.00 81.31 177 SER A CA 1
ATOM 1371 C C . SER A 1 177 ? 3.503 10.504 9.295 1.00 81.31 177 SER A C 1
ATOM 1373 O O . SER A 1 177 ? 3.268 9.317 9.101 1.00 81.31 177 SER A O 1
ATOM 1375 N N . ILE A 1 178 ? 2.618 11.459 8.989 1.00 79.19 178 ILE A N 1
ATOM 1376 C CA . ILE A 1 178 ? 1.332 11.184 8.325 1.00 79.19 178 ILE A CA 1
ATOM 1377 C C . ILE A 1 178 ? 1.571 10.643 6.911 1.00 79.19 178 ILE A C 1
ATOM 1379 O O . ILE A 1 178 ? 1.053 9.582 6.582 1.00 79.19 178 ILE A O 1
ATOM 1383 N N . SER A 1 179 ? 2.412 11.313 6.119 1.00 86.88 179 SER A N 1
ATOM 1384 C CA . SER A 1 179 ? 2.748 10.899 4.753 1.00 86.88 179 SER A CA 1
ATOM 1385 C C . SER A 1 179 ? 3.465 9.550 4.724 1.00 86.88 179 SER A C 1
ATOM 1387 O O . SER A 1 179 ? 3.132 8.700 3.906 1.00 86.88 179 SER A O 1
ATOM 1389 N N . VAL A 1 180 ? 4.399 9.311 5.656 1.00 91.19 180 VAL A N 1
ATOM 1390 C CA . VAL A 1 180 ? 5.074 8.006 5.743 1.00 91.19 180 VAL A CA 1
ATOM 1391 C C . VAL A 1 180 ? 4.079 6.895 6.082 1.00 91.19 180 VAL A C 1
ATOM 1393 O O . VAL A 1 180 ? 4.067 5.875 5.404 1.00 91.19 180 VAL A O 1
ATOM 1396 N N . ARG A 1 181 ? 3.193 7.095 7.071 1.00 82.81 181 ARG A N 1
ATOM 1397 C CA . ARG A 1 181 ? 2.155 6.097 7.396 1.00 82.81 181 ARG A CA 1
ATOM 1398 C C . ARG A 1 181 ? 1.221 5.833 6.222 1.00 82.81 181 ARG A C 1
ATOM 1400 O O . ARG A 1 181 ? 0.834 4.691 6.007 1.00 82.81 181 ARG A O 1
ATOM 1407 N N . ALA A 1 182 ? 0.839 6.874 5.491 1.00 82.50 182 ALA A N 1
ATOM 1408 C CA . ALA A 1 182 ? -0.025 6.742 4.328 1.00 82.50 182 ALA A CA 1
ATOM 1409 C C . ALA A 1 182 ? 0.631 5.903 3.226 1.00 82.50 182 ALA A C 1
ATOM 1411 O O . ALA A 1 182 ? 0.001 4.966 2.744 1.00 82.50 182 ALA A O 1
ATOM 1412 N N . LEU A 1 183 ? 1.907 6.157 2.908 1.00 95.69 183 LEU A N 1
ATOM 1413 C CA . LEU A 1 183 ? 2.662 5.320 1.976 1.00 95.69 183 LEU A CA 1
ATOM 1414 C C . LEU A 1 183 ? 2.744 3.866 2.466 1.00 95.69 183 LEU A C 1
ATOM 1416 O O . LEU A 1 183 ? 2.407 2.961 1.711 1.00 95.69 183 LEU A O 1
ATOM 1420 N N . SER A 1 184 ? 3.134 3.634 3.725 1.00 91.19 184 SER A N 1
ATOM 1421 C CA . SER A 1 184 ? 3.269 2.277 4.273 1.00 91.19 184 SER A CA 1
ATOM 1422 C C . SER A 1 184 ? 1.964 1.486 4.223 1.00 91.19 184 SER A C 1
ATOM 1424 O O . SER A 1 184 ? 1.962 0.338 3.778 1.00 91.19 184 SER A O 1
ATOM 1426 N N . ARG A 1 185 ? 0.842 2.105 4.624 1.00 84.75 185 ARG A N 1
ATOM 1427 C CA . ARG A 1 185 ? -0.489 1.492 4.501 1.00 84.75 185 ARG A CA 1
ATOM 1428 C C . ARG A 1 185 ? -0.842 1.238 3.040 1.00 84.75 185 ARG A C 1
ATOM 1430 O O . ARG A 1 185 ? -1.301 0.154 2.713 1.00 84.75 185 ARG A O 1
ATOM 1437 N N . GLY A 1 186 ? -0.569 2.198 2.155 1.00 86.62 186 GLY A N 1
ATOM 1438 C CA . GLY A 1 186 ? -0.914 2.099 0.736 1.00 86.62 186 GLY A CA 1
ATOM 1439 C C . GLY A 1 186 ? -0.207 0.933 0.061 1.00 86.62 186 GLY A C 1
ATOM 1440 O O . GLY A 1 186 ? -0.840 0.163 -0.653 1.00 86.62 186 GLY A O 1
ATOM 1441 N N . VAL A 1 187 ? 1.081 0.756 0.362 1.00 96.12 187 VAL A N 1
ATOM 1442 C CA . VAL A 1 187 ? 1.866 -0.381 -0.123 1.00 96.12 187 VAL A CA 1
ATOM 1443 C C . VAL A 1 187 ? 1.297 -1.700 0.392 1.00 96.12 187 VAL A C 1
ATOM 1445 O O . VAL A 1 187 ? 1.036 -2.605 -0.398 1.00 96.12 187 VAL A O 1
ATOM 1448 N N . ARG A 1 188 ? 1.074 -1.809 1.706 1.00 87.94 188 ARG A N 1
ATOM 1449 C CA . ARG A 1 188 ? 0.583 -3.036 2.345 1.00 87.94 188 ARG A CA 1
ATOM 1450 C C . ARG A 1 188 ? -0.797 -3.445 1.834 1.00 87.94 188 ARG A C 1
ATOM 1452 O O . ARG A 1 188 ? -0.996 -4.593 1.440 1.00 87.94 188 ARG A O 1
ATOM 1459 N N . ASP A 1 189 ? -1.744 -2.516 1.855 1.00 84.56 189 ASP A N 1
ATOM 1460 C CA . ASP A 1 189 ? -3.148 -2.796 1.566 1.00 84.56 189 ASP A CA 1
ATOM 1461 C C . ASP A 1 189 ? -3.329 -3.136 0.075 1.00 84.56 189 ASP A C 1
ATOM 1463 O O . ASP A 1 189 ? -3.996 -4.119 -0.257 1.00 84.56 189 ASP A O 1
ATOM 1467 N N . ALA A 1 190 ? -2.651 -2.411 -0.827 1.00 90.50 190 ALA A N 1
ATOM 1468 C CA . ALA A 1 190 ? -2.662 -2.723 -2.256 1.00 90.50 190 ALA A CA 1
ATOM 1469 C C . ALA A 1 190 ? -2.043 -4.099 -2.545 1.00 90.50 190 ALA A C 1
ATOM 1471 O O . ALA A 1 190 ? -2.623 -4.892 -3.287 1.00 90.50 190 ALA A O 1
ATOM 1472 N N . ALA A 1 191 ? -0.904 -4.417 -1.922 1.00 93.69 191 ALA A N 1
ATOM 1473 C CA . ALA A 1 191 ? -0.232 -5.694 -2.126 1.00 93.69 191 ALA A CA 1
ATOM 1474 C C . ALA A 1 191 ? -1.078 -6.882 -1.656 1.00 93.69 191 ALA A C 1
ATOM 1476 O O . ALA A 1 191 ? -1.233 -7.859 -2.388 1.00 93.69 191 ALA A O 1
ATOM 1477 N N . ARG A 1 192 ? -1.723 -6.771 -0.489 1.00 88.94 192 ARG A N 1
ATOM 1478 C CA . ARG A 1 192 ? -2.665 -7.790 0.002 1.00 88.94 192 ARG A CA 1
ATOM 1479 C C . ARG A 1 192 ? -3.866 -7.955 -0.914 1.00 88.94 192 ARG A C 1
ATOM 1481 O O . ARG A 1 192 ? -4.308 -9.076 -1.145 1.00 88.94 192 ARG A O 1
ATOM 1488 N N . ARG A 1 193 ? -4.391 -6.861 -1.465 1.00 85.44 193 ARG A N 1
ATOM 1489 C CA . ARG A 1 193 ? -5.523 -6.931 -2.389 1.00 85.44 193 ARG A CA 1
ATOM 1490 C C . ARG A 1 193 ? -5.166 -7.653 -3.684 1.00 85.44 193 ARG A C 1
ATOM 1492 O O . ARG A 1 193 ? -5.947 -8.491 -4.127 1.00 85.44 193 ARG A O 1
ATOM 1499 N N . VAL A 1 194 ? -3.990 -7.384 -4.252 1.00 91.75 194 VAL A N 1
ATOM 1500 C CA . VAL A 1 194 ? -3.470 -8.158 -5.391 1.00 91.75 194 VAL A CA 1
ATOM 1501 C C . VAL A 1 194 ? -3.282 -9.618 -4.996 1.00 91.75 194 VAL A C 1
ATOM 1503 O O . VAL A 1 194 ? -3.767 -10.507 -5.687 1.00 91.75 194 VAL A O 1
ATOM 1506 N N . ALA A 1 195 ? -2.644 -9.884 -3.860 1.00 88.00 195 ALA A N 1
ATOM 1507 C CA . ALA A 1 195 ? -2.395 -11.247 -3.417 1.00 88.00 195 ALA A CA 1
ATOM 1508 C C . ALA A 1 195 ? -3.694 -12.056 -3.241 1.00 88.00 195 ALA A C 1
ATOM 1510 O O . ALA A 1 195 ? -3.765 -13.199 -3.683 1.00 88.00 195 ALA A O 1
ATOM 1511 N N . ASN A 1 196 ? -4.748 -11.444 -2.698 1.00 83.94 196 ASN A N 1
ATOM 1512 C CA . ASN A 1 196 ? -6.065 -12.067 -2.573 1.00 83.94 196 ASN A CA 1
ATOM 1513 C C . ASN A 1 196 ? -6.743 -12.285 -3.934 1.00 83.94 196 ASN A C 1
ATOM 1515 O O . ASN A 1 196 ? -7.251 -13.373 -4.197 1.00 83.94 196 ASN A O 1
ATOM 1519 N N . ALA A 1 197 ? -6.741 -11.277 -4.812 1.00 82.81 197 ALA A N 1
ATOM 1520 C CA . ALA A 1 197 ? -7.412 -11.351 -6.112 1.00 82.81 197 ALA A CA 1
ATOM 1521 C C . ALA A 1 197 ? -6.784 -12.390 -7.056 1.00 82.81 197 ALA A C 1
ATOM 1523 O O . ALA A 1 197 ? -7.490 -13.025 -7.838 1.00 82.81 197 ALA A O 1
ATOM 1524 N N . TYR A 1 198 ? -5.470 -12.590 -6.951 1.00 85.25 198 TYR A N 1
ATOM 1525 C CA . TYR A 1 198 ? -4.713 -13.550 -7.757 1.00 85.25 198 TYR A CA 1
ATOM 1526 C C . TYR A 1 198 ? -4.387 -14.846 -6.997 1.00 85.25 198 TYR A C 1
ATOM 1528 O O . TYR A 1 198 ? -3.567 -15.631 -7.469 1.00 85.25 198 TYR A O 1
ATOM 1536 N N . ALA A 1 199 ? -5.043 -15.078 -5.850 1.00 78.00 199 ALA A N 1
ATOM 1537 C CA . ALA A 1 199 ? -4.925 -16.283 -5.022 1.00 78.00 199 ALA A CA 1
ATOM 1538 C C . ALA A 1 199 ? -3.470 -16.681 -4.695 1.00 78.00 199 ALA A C 1
ATOM 1540 O O . ALA A 1 199 ? -3.103 -17.851 -4.739 1.00 78.00 199 ALA A O 1
ATOM 1541 N N . LEU A 1 200 ? -2.636 -15.689 -4.374 1.00 73.31 200 LEU A N 1
ATOM 1542 C CA . LEU A 1 200 ? -1.219 -15.864 -4.029 1.00 73.31 200 LEU A CA 1
ATOM 1543 C C . LEU A 1 200 ? -1.002 -16.264 -2.564 1.00 73.31 200 LEU A C 1
ATOM 1545 O O . LEU A 1 200 ? 0.119 -16.550 -2.162 1.00 73.31 200 LEU A O 1
ATOM 1549 N N . ILE A 1 201 ? -2.066 -16.265 -1.758 1.00 55.91 201 ILE A N 1
ATOM 1550 C CA . ILE A 1 201 ? -2.043 -16.655 -0.348 1.00 55.91 201 ILE A CA 1
ATOM 1551 C C . ILE A 1 201 ? -3.052 -17.786 -0.152 1.00 55.91 201 ILE A C 1
ATOM 1553 O O . ILE A 1 201 ? -4.219 -17.638 -0.518 1.00 55.91 201 ILE A O 1
ATOM 1557 N N . ASP A 1 202 ? -2.630 -18.866 0.506 1.00 43.94 202 ASP A N 1
ATOM 1558 C CA . ASP A 1 202 ? -3.514 -19.905 1.049 1.00 43.94 202 ASP A CA 1
ATOM 1559 C C . ASP A 1 202 ? -4.242 -19.380 2.309 1.00 43.94 202 ASP A C 1
ATOM 1561 O O . ASP A 1 202 ? -4.037 -19.843 3.428 1.00 43.94 202 ASP A O 1
ATOM 1565 N N . GLY A 1 203 ? -5.070 -18.349 2.142 1.00 41.28 203 GLY A N 1
ATOM 1566 C CA . GLY A 1 203 ? -6.074 -17.906 3.114 1.00 41.28 203 GLY A CA 1
ATOM 1567 C C . GLY A 1 203 ? -7.472 -18.257 2.600 1.00 41.28 203 GLY A C 1
ATOM 1568 O O . GLY A 1 203 ? -7.606 -18.551 1.410 1.00 41.28 203 GLY A O 1
ATOM 1569 N N . PRO A 1 204 ? -8.535 -18.256 3.436 1.00 33.66 204 PRO A N 1
ATOM 1570 C CA . PRO A 1 204 ? -9.883 -18.493 2.937 1.00 33.66 204 PRO A CA 1
ATOM 1571 C C . PRO A 1 204 ? -10.134 -17.478 1.834 1.00 33.66 204 PRO A C 1
ATOM 1573 O O . PRO A 1 204 ? -10.142 -16.276 2.097 1.00 33.66 204 PRO A O 1
ATOM 1576 N N . ALA A 1 205 ? -10.250 -17.987 0.606 1.00 36.22 205 ALA A N 1
ATOM 1577 C CA . ALA A 1 205 ? -10.436 -17.191 -0.583 1.00 36.22 205 ALA A CA 1
ATOM 1578 C C . ALA A 1 205 ? -11.534 -16.177 -0.282 1.00 36.22 205 ALA A C 1
ATOM 1580 O O . ALA A 1 205 ? -12.712 -16.533 -0.170 1.00 36.22 205 ALA A O 1
ATOM 1581 N N . ALA A 1 206 ? -11.144 -14.912 -0.137 1.00 38.25 206 ALA A N 1
ATOM 1582 C CA . ALA A 1 206 ? -12.045 -13.823 -0.411 1.00 38.25 206 ALA A CA 1
ATOM 1583 C C . ALA A 1 206 ? -12.315 -13.964 -1.906 1.00 38.25 206 ALA A C 1
ATOM 1585 O O . ALA A 1 206 ? -11.614 -13.391 -2.738 1.00 38.25 206 ALA A O 1
ATOM 1586 N N . ALA A 1 207 ? -13.263 -14.850 -2.239 1.00 32.34 207 ALA A N 1
ATOM 1587 C CA . ALA A 1 207 ? -13.892 -14.912 -3.539 1.00 32.34 207 ALA A CA 1
ATOM 1588 C C . ALA A 1 207 ? -14.086 -13.466 -3.946 1.00 32.34 207 ALA A C 1
ATOM 1590 O O . ALA A 1 207 ? -14.562 -12.706 -3.103 1.00 32.34 207 ALA A O 1
ATOM 1591 N N . ALA A 1 208 ? -13.635 -13.111 -5.151 1.00 34.94 208 ALA A N 1
ATOM 1592 C CA . ALA A 1 208 ? -13.792 -11.795 -5.740 1.00 34.94 208 ALA A CA 1
ATOM 1593 C C . ALA A 1 208 ? -15.252 -11.360 -5.575 1.00 34.94 208 ALA A C 1
ATOM 1595 O O . ALA A 1 208 ? -16.118 -11.649 -6.399 1.00 34.94 208 ALA A O 1
ATOM 1596 N N . ALA A 1 209 ? -15.537 -10.766 -4.424 1.00 38.28 209 ALA A N 1
ATOM 1597 C CA . ALA A 1 209 ? -16.804 -10.198 -4.097 1.00 38.28 209 ALA A CA 1
ATOM 1598 C C . ALA A 1 209 ? -16.777 -8.943 -4.936 1.00 38.28 209 ALA A C 1
ATOM 1600 O O . ALA A 1 209 ? -15.844 -8.141 -4.832 1.00 38.28 209 ALA A O 1
ATOM 1601 N N . GLU A 1 210 ? -17.751 -8.840 -5.834 1.00 41.03 210 GLU A N 1
ATOM 1602 C CA . GLU A 1 210 ? -18.138 -7.583 -6.452 1.00 41.03 210 GLU A CA 1
ATOM 1603 C C . GLU A 1 210 ? -17.868 -6.459 -5.442 1.00 41.03 210 GLU A C 1
ATOM 1605 O O . GLU A 1 210 ? -18.258 -6.592 -4.279 1.00 41.03 210 GLU A O 1
ATOM 1610 N N . VAL A 1 211 ? -17.096 -5.437 -5.835 1.00 50.19 211 VAL A N 1
ATOM 1611 C CA . VAL A 1 211 ? -16.723 -4.321 -4.953 1.00 50.19 211 VAL A CA 1
ATOM 1612 C C . VAL A 1 211 ? -18.003 -3.560 -4.629 1.00 50.19 211 VAL A C 1
ATOM 1614 O O . VAL A 1 211 ? -18.387 -2.591 -5.277 1.00 50.19 211 VAL A O 1
ATOM 1617 N N . VAL A 1 212 ? -18.720 -4.085 -3.652 1.00 58.22 212 VAL A N 1
ATOM 1618 C CA . VAL A 1 212 ? -19.982 -3.583 -3.168 1.00 58.22 212 VAL A CA 1
ATOM 1619 C C . VAL A 1 212 ? -19.611 -2.484 -2.196 1.00 58.22 212 VAL A C 1
ATOM 1621 O O . VAL A 1 212 ? -19.042 -2.774 -1.148 1.00 58.22 212 VAL A O 1
ATOM 1624 N N . ASP A 1 213 ? -19.887 -1.225 -2.550 1.00 69.75 213 ASP A N 1
ATOM 1625 C CA . ASP A 1 213 ? -19.639 -0.109 -1.639 1.00 69.75 213 ASP A CA 1
ATOM 1626 C C . ASP A 1 213 ? -20.514 -0.293 -0.382 1.00 69.75 213 ASP A C 1
ATOM 1628 O O . ASP A 1 213 ? -21.738 -0.163 -0.470 1.00 69.75 213 ASP A O 1
ATOM 1632 N N . PRO A 1 214 ? -19.929 -0.603 0.792 1.00 73.00 214 PRO A N 1
ATOM 1633 C CA . PRO A 1 214 ? -20.704 -0.819 2.013 1.00 73.00 214 PRO A CA 1
ATOM 1634 C C . PRO A 1 214 ? -21.368 0.465 2.523 1.00 73.00 214 PRO A C 1
ATOM 1636 O O . PRO A 1 214 ? -22.261 0.413 3.374 1.00 73.00 214 PRO A O 1
ATOM 1639 N N . VAL A 1 215 ? -20.923 1.634 2.052 1.00 75.44 215 VAL A N 1
ATOM 1640 C CA . VAL A 1 215 ? -21.381 2.926 2.557 1.00 75.44 215 VAL A CA 1
ATOM 1641 C C . VAL A 1 215 ? -22.819 3.183 2.107 1.00 75.44 215 VAL A C 1
ATOM 1643 O O . VAL A 1 215 ? -23.116 3.322 0.925 1.00 75.44 215 VAL A O 1
ATOM 1646 N N . GLY A 1 216 ? -23.720 3.293 3.086 1.00 76.31 216 GLY A N 1
ATOM 1647 C CA . GLY A 1 216 ? -25.151 3.530 2.861 1.00 76.31 216 GLY A CA 1
ATOM 1648 C C . GLY A 1 216 ? -26.019 2.269 2.880 1.00 76.31 216 GLY A C 1
ATOM 1649 O O . GLY A 1 216 ? -27.242 2.386 2.823 1.00 76.31 216 GLY A O 1
ATOM 1650 N N . MET A 1 217 ? -25.420 1.086 3.022 1.00 83.06 217 MET A N 1
ATOM 1651 C CA . MET A 1 217 ? -26.149 -0.175 3.173 1.00 83.06 217 MET A CA 1
ATOM 1652 C C . MET A 1 217 ? -26.853 -0.281 4.524 1.00 83.06 217 MET A C 1
ATOM 1654 O O . MET A 1 217 ? -26.422 0.310 5.507 1.00 83.06 217 MET A O 1
ATOM 1658 N N . SER A 1 218 ? -27.935 -1.052 4.629 1.00 85.94 218 SER A N 1
ATOM 1659 C CA . SER A 1 218 ? -28.458 -1.367 5.960 1.00 85.94 218 SER A CA 1
ATOM 1660 C C . SER A 1 218 ? -27.573 -2.410 6.655 1.00 85.94 218 SER A C 1
ATOM 1662 O O . SER A 1 218 ? -26.890 -3.205 6.010 1.00 85.94 218 SER A O 1
ATOM 1664 N N . TRP A 1 219 ? -27.633 -2.483 7.989 1.00 82.00 219 TRP A N 1
ATOM 1665 C CA . TRP A 1 219 ? -26.978 -3.559 8.753 1.00 82.00 219 TRP A CA 1
ATOM 1666 C C . TRP A 1 219 ? -27.419 -4.965 8.307 1.00 82.00 219 TRP A C 1
ATOM 1668 O O . TRP A 1 219 ? -26.680 -5.937 8.448 1.00 82.00 219 TRP A O 1
ATOM 1678 N N . PHE A 1 220 ? -28.640 -5.094 7.780 1.00 82.06 220 PHE A N 1
ATOM 1679 C CA . PHE A 1 220 ? -29.119 -6.343 7.198 1.00 82.06 220 PHE A CA 1
ATOM 1680 C C . PHE A 1 220 ? -28.388 -6.664 5.888 1.00 82.06 220 PHE A C 1
ATOM 1682 O O . PHE A 1 220 ? -27.878 -7.775 5.750 1.00 82.06 220 PHE A O 1
ATOM 1689 N N . ASP A 1 221 ? -28.277 -5.689 4.985 1.00 82.75 221 ASP A N 1
ATOM 1690 C CA . ASP A 1 221 ? -27.628 -5.862 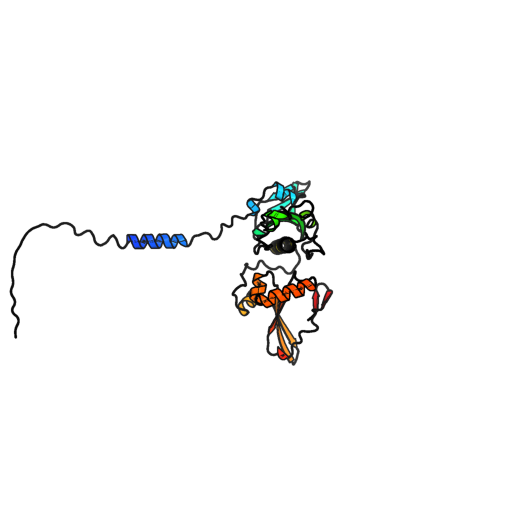3.679 1.00 82.75 221 ASP A CA 1
ATOM 1691 C C . ASP A 1 221 ? -26.136 -6.170 3.834 1.00 82.75 221 ASP A C 1
ATOM 1693 O O . ASP A 1 221 ? -25.625 -7.077 3.187 1.00 82.75 221 ASP A O 1
ATOM 1697 N N . LEU A 1 222 ? -25.462 -5.499 4.774 1.00 84.50 222 LEU A N 1
ATOM 1698 C CA . LEU A 1 222 ? -24.056 -5.752 5.102 1.00 84.50 222 LEU A CA 1
ATOM 1699 C C . LEU A 1 222 ? -23.796 -7.189 5.576 1.00 84.50 222 LEU A C 1
ATOM 1701 O O . LEU A 1 222 ? -22.733 -7.750 5.318 1.00 84.50 222 LEU A O 1
ATOM 1705 N N . ARG A 1 223 ? -24.758 -7.801 6.278 1.00 85.12 223 ARG A N 1
ATOM 1706 C CA . ARG A 1 223 ? -24.662 -9.215 6.671 1.00 85.12 223 ARG A CA 1
ATOM 1707 C C . ARG A 1 223 ? -24.939 -10.146 5.503 1.00 85.12 223 ARG A C 1
ATOM 1709 O O . ARG A 1 223 ? -24.316 -11.196 5.404 1.00 85.12 223 ARG A O 1
ATOM 1716 N N . GLN A 1 224 ? -25.881 -9.784 4.637 1.00 78.62 224 GLN A N 1
ATOM 1717 C CA . GLN A 1 224 ? -26.225 -10.595 3.475 1.00 78.62 224 GLN A CA 1
ATOM 1718 C C . GLN A 1 224 ? -25.105 -10.596 2.424 1.00 78.62 224 GLN A C 1
ATOM 1720 O O . GLN A 1 224 ? -24.898 -11.616 1.773 1.00 78.62 224 GLN A O 1
ATOM 1725 N N . SER A 1 225 ? -24.362 -9.493 2.294 1.00 77.69 225 SER A N 1
ATOM 1726 C CA . SER A 1 225 ? -23.206 -9.375 1.398 1.00 77.69 225 SER A CA 1
ATOM 1727 C C . SER A 1 225 ? -21.932 -10.036 1.934 1.00 77.69 225 SER A C 1
ATOM 1729 O O . SER A 1 225 ? -20.950 -10.139 1.206 1.00 77.69 225 SER A O 1
ATOM 1731 N N . GLY A 1 226 ? -21.921 -10.482 3.195 1.00 79.69 226 GLY A N 1
ATOM 1732 C CA . GLY A 1 226 ? -20.751 -11.090 3.835 1.00 79.69 226 GLY A CA 1
ATOM 1733 C C . GLY A 1 226 ? -19.707 -10.093 4.350 1.00 79.69 226 GLY A C 1
ATOM 1734 O O . GLY A 1 226 ? -18.726 -10.520 4.954 1.00 79.69 226 GLY A O 1
ATOM 1735 N N . ILE A 1 227 ? -19.933 -8.784 4.183 1.00 82.06 227 ILE A N 1
ATOM 1736 C CA . ILE A 1 227 ? -19.072 -7.715 4.722 1.00 82.06 227 ILE A CA 1
ATOM 1737 C C . ILE A 1 227 ? -19.083 -7.736 6.256 1.00 82.06 227 ILE A C 1
ATOM 1739 O O . ILE A 1 227 ? -18.058 -7.521 6.902 1.00 82.06 227 ILE A O 1
ATOM 1743 N N . VAL A 1 228 ? -20.246 -8.030 6.843 1.00 87.25 228 VAL A N 1
ATOM 1744 C CA . VAL A 1 228 ? -20.382 -8.357 8.263 1.00 87.25 228 VAL A CA 1
ATOM 1745 C C . VAL A 1 228 ? -20.605 -9.857 8.386 1.00 87.25 228 VAL A C 1
ATOM 1747 O O . VAL A 1 228 ? -21.681 -10.366 8.066 1.00 87.25 228 VAL A O 1
ATOM 1750 N N . GLN A 1 229 ? -19.615 -10.572 8.906 1.00 86.38 229 GLN A N 1
ATOM 1751 C CA . GLN A 1 229 ? -19.774 -11.985 9.228 1.00 86.38 229 GLN A CA 1
ATOM 1752 C C . GLN A 1 229 ? -20.495 -12.119 10.564 1.00 86.38 229 GLN A C 1
ATOM 1754 O O . GLN A 1 229 ? -20.093 -11.505 11.548 1.00 86.38 229 GLN A O 1
ATOM 1759 N N . ARG A 1 230 ? -21.567 -12.914 10.622 1.00 86.25 230 ARG A N 1
ATOM 1760 C CA . ARG A 1 230 ? -22.305 -13.167 11.866 1.00 86.25 230 ARG A CA 1
ATOM 1761 C C . ARG A 1 230 ? -22.258 -14.639 12.224 1.00 86.25 230 ARG A C 1
ATOM 1763 O O . ARG A 1 230 ? -22.629 -15.479 11.410 1.00 86.25 230 ARG A O 1
ATOM 1770 N N . PHE A 1 231 ? -21.923 -14.927 13.471 1.00 84.81 231 PHE A N 1
ATOM 1771 C CA . PHE A 1 231 ? -22.097 -16.250 14.057 1.00 84.81 231 PHE A CA 1
ATOM 1772 C C . PHE A 1 231 ? -22.968 -16.166 15.309 1.00 84.81 231 PHE A C 1
ATOM 1774 O O . PHE A 1 231 ? -23.077 -15.117 15.947 1.00 84.81 231 PHE A O 1
ATOM 1781 N N . GLU A 1 232 ? -23.639 -17.271 15.630 1.00 83.62 232 GLU A N 1
ATOM 1782 C CA . GLU A 1 232 ? -24.431 -17.385 16.851 1.00 83.62 232 GLU A CA 1
ATOM 1783 C C . GLU A 1 232 ? -23.693 -18.212 17.886 1.00 83.62 232 GLU A C 1
AT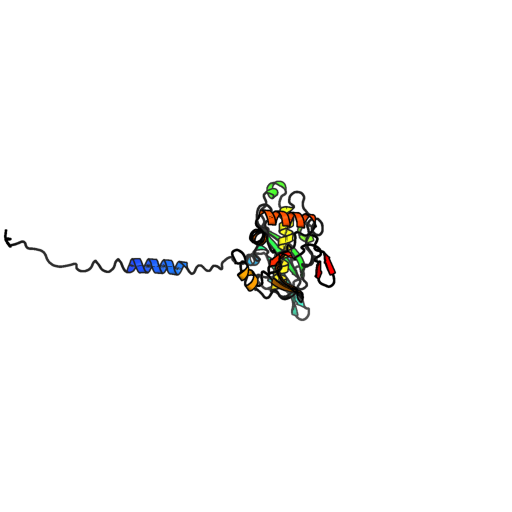OM 1785 O O . GLU A 1 232 ? -23.310 -19.355 17.641 1.00 83.62 232 GLU A O 1
ATOM 1790 N N . VAL A 1 233 ? -23.558 -17.637 19.073 1.00 77.69 233 VAL A N 1
ATOM 1791 C CA . VAL A 1 233 ? -23.145 -18.363 20.265 1.00 77.69 233 VAL A CA 1
ATOM 1792 C C . VAL A 1 233 ? -24.414 -18.803 20.980 1.00 77.69 233 VAL A C 1
ATOM 1794 O O . VAL A 1 233 ? -25.249 -17.970 21.339 1.00 77.69 233 VAL A O 1
ATOM 1797 N N . THR A 1 234 ? -24.574 -20.113 21.159 1.00 77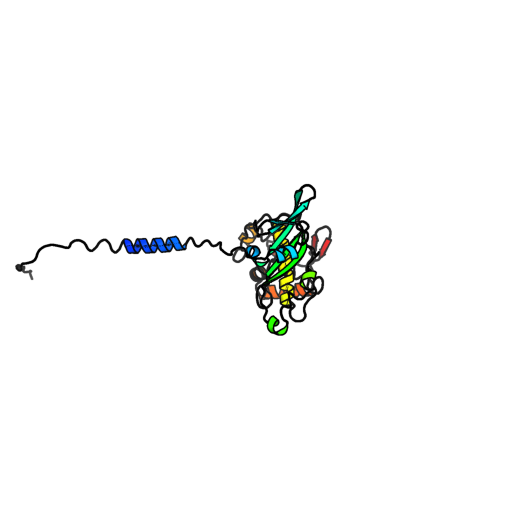.25 234 THR A N 1
ATOM 1798 C CA . THR A 1 234 ? -25.756 -20.696 21.807 1.00 77.25 234 THR A CA 1
ATOM 1799 C C . THR A 1 234 ? -25.343 -21.409 23.081 1.00 77.25 234 THR A C 1
ATOM 1801 O O . THR A 1 234 ? -24.438 -22.239 23.052 1.00 77.25 234 THR A O 1
ATOM 1804 N N . GLU A 1 235 ? -26.034 -21.126 24.181 1.00 71.88 235 GLU A N 1
ATOM 1805 C CA . GLU A 1 235 ? -25.793 -21.779 25.464 1.00 71.88 235 GLU A CA 1
ATOM 1806 C C . GLU A 1 235 ? -27.015 -22.633 25.859 1.00 71.88 235 GLU A C 1
ATOM 1808 O O . GLU A 1 235 ? -28.144 -22.117 25.889 1.00 71.88 235 GLU A O 1
ATOM 1813 N N . PRO A 1 236 ? -26.848 -23.952 26.098 1.00 72.50 236 PRO A N 1
ATOM 1814 C CA . PRO A 1 236 ? -27.958 -24.864 26.373 1.00 72.50 236 PRO A CA 1
ATOM 1815 C C . PRO A 1 236 ? -28.792 -24.452 27.588 1.00 72.50 236 PRO A C 1
ATOM 1817 O O . PRO A 1 236 ? -28.265 -24.194 28.663 1.00 72.50 236 PRO A O 1
ATOM 1820 N N . GLY A 1 237 ? -30.119 -24.412 27.422 1.00 71.69 237 GLY A N 1
ATOM 1821 C CA . GLY A 1 237 ? -31.052 -23.975 28.475 1.00 71.69 237 GLY A CA 1
ATOM 1822 C C . GLY A 1 237 ? -31.041 -22.467 28.726 1.00 71.69 237 GLY A C 1
ATOM 1823 O O . GLY A 1 237 ? -31.834 -21.960 29.518 1.00 71.69 237 GLY A O 1
ATOM 1824 N N . GLU A 1 238 ? -30.180 -21.748 28.017 1.00 68.88 238 GLU A N 1
ATOM 1825 C CA . GLU A 1 238 ? -29.895 -20.366 28.287 1.00 68.88 238 GLU A CA 1
ATOM 1826 C C . GLU A 1 238 ? -30.355 -19.469 27.120 1.00 68.88 238 GLU A C 1
ATOM 1828 O O . GLU A 1 238 ? -31.201 -18.597 27.332 1.00 68.88 238 GLU A O 1
ATOM 1833 N N . GLY A 1 239 ? -29.952 -19.706 25.875 1.00 71.25 239 GLY A N 1
ATOM 1834 C CA . GLY A 1 239 ? -30.413 -18.936 24.704 1.00 71.25 239 GLY A CA 1
ATOM 1835 C C . GLY A 1 239 ? -29.264 -18.606 23.754 1.00 71.25 239 GLY A C 1
ATOM 1836 O O . GLY A 1 239 ? -28.240 -19.281 23.803 1.00 71.25 239 GLY A O 1
ATOM 1837 N N . SER A 1 240 ? -29.414 -17.582 22.903 1.00 76.62 240 SER A N 1
ATOM 1838 C CA . SER A 1 240 ? -28.394 -17.216 21.905 1.00 76.62 240 SER A CA 1
ATOM 1839 C C . SER A 1 240 ? -27.971 -15.744 21.954 1.00 76.62 240 SER A C 1
ATOM 1841 O O . SER A 1 240 ? -28.745 -14.858 22.339 1.00 76.62 240 SER A O 1
ATOM 1843 N N . ALA A 1 241 ? -26.725 -15.496 21.552 1.00 79.81 241 ALA A N 1
ATOM 1844 C CA . ALA A 1 241 ? -26.179 -14.181 21.248 1.00 79.81 241 ALA A CA 1
ATOM 1845 C C . ALA A 1 241 ? -25.599 -14.198 19.828 1.00 79.81 241 ALA A C 1
ATOM 1847 O O . ALA A 1 241 ? -24.819 -15.086 19.482 1.00 79.81 241 ALA A O 1
ATOM 1848 N N . GLY A 1 242 ? -25.990 -13.228 19.005 1.00 83.44 242 GLY A N 1
ATOM 1849 C CA . GLY A 1 242 ? -25.391 -13.025 17.693 1.00 83.44 242 GLY A CA 1
ATOM 1850 C C . GLY A 1 242 ? -24.185 -12.113 17.803 1.00 83.44 242 GLY A C 1
ATOM 1851 O O . GLY A 1 242 ? -24.272 -11.058 18.429 1.00 83.44 242 GLY A O 1
ATOM 1852 N N . ILE A 1 243 ? -23.076 -12.508 17.188 1.00 84.38 243 ILE A N 1
ATOM 1853 C CA . ILE A 1 243 ? -21.857 -11.707 17.122 1.00 84.38 243 ILE A CA 1
ATOM 1854 C C . ILE A 1 243 ? -21.585 -11.415 15.658 1.00 84.38 243 ILE A C 1
ATOM 1856 O O . ILE A 1 243 ? -21.334 -12.329 14.876 1.00 84.38 243 ILE A O 1
ATOM 1860 N N . GLY A 1 244 ? -21.700 -10.142 15.293 1.00 87.94 244 GLY A N 1
ATOM 1861 C CA . GLY A 1 244 ? -21.315 -9.618 13.991 1.00 87.94 244 GLY A CA 1
ATOM 1862 C C . GLY A 1 244 ? -19.895 -9.074 14.050 1.00 87.94 244 GLY A C 1
ATOM 1863 O O . GLY A 1 244 ? -19.592 -8.280 14.936 1.00 87.94 244 GLY A O 1
ATOM 1864 N N . LEU A 1 245 ? -19.049 -9.474 13.111 1.00 87.69 245 LEU A N 1
ATOM 1865 C CA . LEU A 1 245 ? -17.679 -9.008 12.949 1.00 87.69 245 LEU A CA 1
ATOM 1866 C C . LEU A 1 245 ? -17.540 -8.309 11.599 1.00 87.69 245 LEU A C 1
ATOM 1868 O O . LEU A 1 245 ? -17.996 -8.833 10.584 1.00 87.69 245 LEU A O 1
ATOM 1872 N N . ALA A 1 246 ? -16.903 -7.142 11.591 1.00 87.69 246 ALA A N 1
ATOM 1873 C CA . ALA A 1 246 ? -16.605 -6.392 10.378 1.00 87.69 246 ALA A CA 1
ATOM 1874 C C . ALA A 1 246 ? -15.166 -5.882 10.419 1.00 87.69 246 ALA A C 1
ATOM 1876 O O . ALA A 1 246 ? -14.757 -5.238 11.390 1.00 87.69 246 ALA A O 1
ATOM 1877 N N . PHE A 1 247 ? -14.407 -6.140 9.358 1.00 84.25 247 PHE A N 1
ATOM 1878 C CA . PHE A 1 247 ? -13.088 -5.544 9.195 1.00 84.25 247 PHE A CA 1
ATOM 1879 C C . PHE A 1 247 ? -13.233 -4.087 8.746 1.00 84.25 247 PHE A C 1
ATOM 1881 O O . PHE A 1 247 ? -13.927 -3.783 7.775 1.00 84.25 247 PHE A O 1
ATOM 1888 N N . VAL A 1 248 ? -12.602 -3.168 9.473 1.00 84.75 248 VAL A N 1
ATOM 1889 C CA . VAL A 1 248 ? -12.596 -1.742 9.150 1.00 84.75 248 VAL A CA 1
ATOM 1890 C C . VAL A 1 248 ? -11.411 -1.473 8.235 1.00 84.75 248 VAL A C 1
ATOM 1892 O O . VAL A 1 248 ? -10.322 -1.122 8.678 1.00 84.75 248 VAL A O 1
ATOM 1895 N N . GLU A 1 249 ? -11.647 -1.670 6.943 1.00 69.25 249 GLU A N 1
ATOM 1896 C CA . GLU A 1 249 ? -10.612 -1.622 5.905 1.00 69.25 249 GLU A CA 1
ATOM 1897 C C . GLU A 1 249 ? -10.042 -0.215 5.671 1.00 69.25 249 GLU A C 1
ATOM 1899 O O . GLU A 1 249 ? -8.887 -0.056 5.290 1.00 69.25 249 GLU A O 1
ATOM 1904 N N . ASN A 1 250 ? -10.844 0.830 5.881 1.00 70.75 250 ASN A N 1
ATOM 1905 C CA . ASN A 1 250 ? -10.435 2.207 5.625 1.00 70.75 250 ASN A CA 1
ATOM 1906 C C . ASN A 1 250 ? -11.182 3.210 6.511 1.00 70.75 250 ASN A C 1
ATOM 1908 O O . ASN A 1 250 ? -12.223 2.909 7.105 1.00 70.75 250 ASN A O 1
ATOM 1912 N N . ASP A 1 251 ? -10.670 4.443 6.540 1.00 77.75 251 ASP A N 1
ATOM 1913 C CA . ASP A 1 251 ? -11.215 5.523 7.365 1.00 77.75 251 ASP A CA 1
ATOM 1914 C C . ASP A 1 251 ? -12.665 5.877 6.983 1.00 77.75 251 ASP A C 1
ATOM 1916 O O . ASP A 1 251 ? -13.468 6.222 7.849 1.00 77.75 251 ASP A O 1
ATOM 1920 N N . ARG A 1 252 ? -13.046 5.733 5.704 1.00 75.56 252 ARG A N 1
ATOM 1921 C CA . ARG A 1 252 ? -14.419 5.988 5.231 1.00 75.56 252 ARG A CA 1
ATOM 1922 C C . ARG A 1 252 ? -15.409 4.997 5.846 1.00 75.56 252 ARG A C 1
ATOM 1924 O O . ARG A 1 252 ? -16.446 5.412 6.360 1.00 75.56 252 ARG A O 1
ATOM 1931 N N . LEU A 1 253 ? -15.076 3.708 5.834 1.00 80.06 253 LEU A N 1
ATOM 1932 C CA . LEU A 1 253 ? -15.890 2.645 6.421 1.00 80.06 253 LEU A CA 1
ATOM 1933 C C . LEU A 1 253 ? -15.913 2.727 7.954 1.00 80.06 253 LEU A C 1
ATOM 1935 O O . LEU A 1 253 ? -16.966 2.567 8.569 1.00 80.06 253 LEU A O 1
ATOM 1939 N N . GLY A 1 254 ? -14.779 3.060 8.572 1.00 82.75 254 GLY A N 1
ATOM 1940 C CA . GLY A 1 254 ? -14.694 3.297 10.012 1.00 82.75 254 GLY A CA 1
ATOM 1941 C C . GLY A 1 254 ? -15.588 4.446 10.474 1.00 82.75 254 GLY A C 1
ATOM 1942 O O . GLY A 1 254 ? -16.364 4.291 11.420 1.00 82.75 254 GLY A O 1
ATOM 1943 N N . ASN A 1 255 ? -15.549 5.573 9.759 1.00 82.62 255 ASN A N 1
ATOM 1944 C CA . ASN A 1 255 ? -16.431 6.714 10.000 1.00 82.62 255 ASN A CA 1
ATOM 1945 C C . ASN A 1 255 ? -17.901 6.373 9.751 1.00 82.62 255 ASN A C 1
ATOM 1947 O O . ASN A 1 255 ? -18.763 6.846 10.486 1.00 82.62 255 ASN A O 1
ATOM 1951 N N . TYR A 1 256 ? -18.197 5.544 8.752 1.00 84.19 256 TYR A N 1
ATOM 1952 C CA . TYR A 1 256 ? -19.555 5.083 8.491 1.00 84.19 256 TYR A CA 1
ATOM 1953 C C . TYR A 1 256 ? -20.102 4.218 9.642 1.00 84.19 256 TYR A C 1
ATOM 1955 O O . TYR A 1 256 ? -21.221 4.447 10.098 1.00 84.19 256 TYR A O 1
ATOM 1963 N N . PHE A 1 257 ? -19.312 3.273 10.160 1.00 86.69 257 PHE A N 1
ATOM 1964 C CA . PHE A 1 257 ? -19.753 2.385 11.239 1.00 86.69 257 PHE A CA 1
ATOM 1965 C C . PHE A 1 257 ? -19.830 3.053 12.611 1.00 86.69 257 PHE A C 1
ATOM 1967 O O . PHE A 1 257 ? -20.759 2.794 13.375 1.00 86.69 257 PHE A O 1
ATOM 1974 N N . LEU A 1 258 ? -18.834 3.868 12.958 1.00 87.44 258 LEU A N 1
ATOM 1975 C CA . LEU A 1 258 ? -18.668 4.394 14.315 1.00 87.44 258 LEU A CA 1
ATOM 1976 C C . LEU A 1 258 ? -18.982 5.890 14.423 1.00 87.44 258 LEU A C 1
ATOM 1978 O O . LEU A 1 258 ? -19.201 6.393 15.524 1.00 87.44 258 LEU A O 1
ATOM 1982 N N . GLY A 1 259 ? -19.002 6.617 13.308 1.00 87.50 259 GLY A N 1
ATOM 1983 C CA . GLY A 1 259 ? -18.956 8.075 13.295 1.00 87.50 259 GLY A CA 1
ATOM 1984 C C . GLY A 1 259 ? -17.543 8.612 13.548 1.00 87.50 259 GLY A C 1
ATOM 1985 O O . GLY A 1 259 ? -16.727 7.990 14.234 1.00 87.50 259 GLY A O 1
ATOM 1986 N N . GLU A 1 260 ? -17.266 9.815 13.039 1.00 81.50 260 GLU A N 1
ATOM 1987 C CA . GLU A 1 260 ? -15.923 10.422 13.043 1.00 81.50 260 GLU A CA 1
ATOM 1988 C C . GLU A 1 260 ? -15.267 10.472 14.429 1.00 81.50 260 GLU A C 1
ATOM 1990 O O . GLU A 1 260 ? -14.094 10.138 14.597 1.00 81.50 260 GLU A O 1
ATOM 1995 N N . GLN A 1 261 ? -16.024 10.861 15.460 1.00 86.50 261 GLN A N 1
ATOM 1996 C CA . GLN A 1 261 ? -15.461 11.046 16.799 1.00 86.50 261 GLN A CA 1
ATOM 1997 C C . GLN A 1 261 ? -15.062 9.727 17.467 1.00 86.50 261 GLN A C 1
ATOM 1999 O O . GLN A 1 261 ? -14.009 9.654 18.110 1.00 86.50 261 GLN A O 1
ATOM 2004 N N . LEU A 1 262 ? -15.911 8.699 17.360 1.00 86.62 262 LEU A N 1
ATOM 2005 C CA . LEU A 1 262 ? -15.643 7.395 17.965 1.00 86.62 262 LEU A CA 1
ATOM 2006 C C . LEU A 1 262 ? -14.569 6.655 17.179 1.00 86.62 262 LEU A C 1
ATOM 2008 O O . LEU A 1 262 ? -13.669 6.101 17.807 1.00 86.62 262 LEU A O 1
ATOM 2012 N N . TYR A 1 263 ? -14.597 6.726 15.845 1.00 86.75 263 TYR A N 1
ATOM 2013 C CA . TYR A 1 263 ? -13.557 6.142 15.006 1.00 86.75 263 TYR A CA 1
ATOM 2014 C C . TYR A 1 263 ? -12.183 6.755 15.306 1.00 86.75 263 TYR A C 1
ATOM 2016 O O . TYR A 1 263 ? -11.260 6.036 15.684 1.00 86.75 263 TYR A O 1
ATOM 2024 N N . ALA A 1 264 ? -12.063 8.087 15.314 1.00 82.81 264 ALA A N 1
ATOM 2025 C CA . ALA A 1 264 ? -10.805 8.761 15.647 1.00 82.81 264 ALA A CA 1
ATOM 2026 C C . ALA A 1 264 ? -10.322 8.473 17.083 1.00 82.81 264 ALA A C 1
ATOM 2028 O O . ALA A 1 264 ? -9.131 8.572 17.397 1.00 82.81 264 ALA A O 1
ATOM 2029 N N . ARG A 1 265 ? -11.231 8.159 18.015 1.00 85.38 265 ARG A N 1
ATOM 2030 C CA . ARG A 1 265 ? -10.861 7.710 19.366 1.00 85.38 265 ARG A CA 1
ATOM 2031 C C . ARG A 1 265 ? -10.370 6.262 19.353 1.00 85.38 265 ARG A C 1
ATOM 2033 O O . ARG A 1 265 ? -9.361 5.984 19.999 1.00 85.38 265 ARG A O 1
ATOM 2040 N N . ALA A 1 266 ? -11.063 5.372 18.646 1.00 83.81 266 ALA A N 1
ATOM 2041 C CA . ALA A 1 266 ? -10.697 3.967 18.508 1.00 83.81 266 ALA A CA 1
ATOM 2042 C C . ALA A 1 266 ? -9.322 3.826 17.849 1.00 83.81 266 ALA A C 1
ATOM 2044 O O . ALA A 1 266 ? -8.454 3.163 18.412 1.00 83.81 266 ALA A O 1
ATOM 2045 N N . GLN A 1 267 ? -9.088 4.553 16.754 1.00 80.94 267 GLN A N 1
ATOM 2046 C CA . GLN A 1 267 ? -7.814 4.596 16.045 1.00 80.94 267 GLN A CA 1
ATOM 2047 C C . GLN A 1 267 ? -6.684 5.052 16.969 1.00 80.94 267 GLN A C 1
ATOM 2049 O O . GLN A 1 267 ? -5.759 4.288 17.202 1.00 80.94 267 GLN A O 1
ATOM 2054 N N . ARG A 1 268 ? -6.809 6.204 17.645 1.00 80.69 268 ARG A N 1
ATOM 2055 C CA . ARG A 1 268 ? -5.798 6.662 18.623 1.00 80.69 268 ARG A CA 1
ATOM 2056 C C . ARG A 1 268 ? -5.562 5.676 19.770 1.00 80.69 268 ARG A C 1
ATOM 2058 O O . ARG A 1 268 ? -4.454 5.572 20.292 1.00 80.69 268 ARG A O 1
ATOM 2065 N N . SER A 1 269 ? -6.603 4.977 20.221 1.00 79.56 269 SER A N 1
ATOM 2066 C CA . SER A 1 269 ? -6.466 3.965 21.273 1.00 79.56 269 SER A CA 1
ATOM 2067 C C . SER A 1 269 ? -5.713 2.729 20.782 1.00 79.56 269 SER A C 1
ATOM 2069 O O . SER A 1 269 ? -4.879 2.187 21.504 1.00 79.56 269 SER A O 1
ATOM 2071 N N . ALA A 1 270 ? -5.987 2.301 19.552 1.00 77.62 270 ALA A N 1
ATOM 2072 C CA . ALA A 1 270 ? -5.283 1.216 18.890 1.00 77.62 270 ALA A CA 1
ATOM 2073 C C . ALA A 1 270 ? -3.832 1.606 18.557 1.00 77.62 270 ALA A C 1
ATOM 2075 O O . ALA A 1 270 ? -2.926 0.822 18.811 1.00 77.62 270 ALA A O 1
ATOM 2076 N N . GLU A 1 271 ? -3.581 2.844 18.121 1.00 69.06 271 GLU A N 1
ATOM 2077 C CA . GLU A 1 271 ? -2.240 3.381 17.840 1.00 69.06 271 GLU A CA 1
ATOM 2078 C C . GLU A 1 271 ? -1.355 3.330 19.085 1.00 69.06 271 GLU A C 1
ATOM 2080 O O . GLU A 1 271 ? -0.220 2.869 19.025 1.00 69.06 271 GLU A O 1
ATOM 2085 N N . ARG A 1 272 ? -1.888 3.737 20.245 1.00 71.44 272 ARG A N 1
ATOM 2086 C CA . ARG A 1 272 ? -1.156 3.663 21.522 1.00 71.44 272 ARG A CA 1
ATOM 2087 C C . ARG A 1 272 ? -0.794 2.239 21.938 1.00 71.44 272 ARG A C 1
ATOM 2089 O O . ARG A 1 272 ? 0.129 2.070 22.725 1.00 71.44 272 ARG A O 1
ATOM 2096 N N . ARG A 1 273 ? -1.530 1.245 21.441 1.00 66.56 273 ARG A N 1
ATOM 2097 C CA . ARG A 1 273 ? -1.278 -0.182 21.670 1.00 66.56 273 ARG A CA 1
ATOM 2098 C C . ARG A 1 273 ? -0.451 -0.821 20.549 1.00 66.56 273 ARG A C 1
ATOM 2100 O O . ARG A 1 273 ? -0.253 -2.026 20.578 1.00 66.56 273 ARG A O 1
ATOM 2107 N N . GLY A 1 274 ? 0.015 -0.037 19.571 1.00 58.78 274 GLY A N 1
ATOM 2108 C CA . GLY A 1 274 ? 0.770 -0.538 18.421 1.00 58.78 274 GLY A CA 1
ATOM 2109 C C . GLY A 1 274 ? -0.075 -1.309 17.400 1.00 58.78 274 GLY A C 1
ATOM 2110 O O . GLY A 1 274 ? 0.472 -2.137 16.686 1.00 58.78 274 GLY A O 1
ATOM 2111 N N . GLY A 1 275 ? -1.396 -1.085 17.339 1.00 62.88 275 GLY A N 1
ATOM 2112 C CA . GLY A 1 275 ? -2.332 -1.930 16.580 1.00 62.88 275 GLY A CA 1
ATOM 2113 C C . GLY A 1 275 ? -3.451 -1.198 15.831 1.00 62.88 275 GLY A C 1
ATOM 2114 O O . GLY A 1 275 ? -4.547 -1.733 15.715 1.00 62.88 275 GLY A O 1
ATOM 2115 N N . ALA A 1 276 ? -3.228 0.023 15.331 1.00 59.91 276 ALA A N 1
ATOM 2116 C CA . ALA A 1 276 ? -4.240 0.743 14.530 1.00 59.91 276 ALA A CA 1
ATOM 2117 C C . ALA A 1 276 ? -4.338 0.296 13.066 1.00 59.91 276 ALA A C 1
ATOM 2119 O O . ALA A 1 276 ? -5.166 0.810 12.318 1.00 59.91 276 ALA A O 1
ATOM 2120 N N . ASP A 1 277 ? -3.487 -0.642 12.670 1.00 57.72 277 ASP A N 1
ATOM 2121 C CA . ASP A 1 277 ? -3.353 -1.122 11.302 1.00 57.72 277 ASP A CA 1
ATOM 2122 C C . ASP A 1 277 ? -4.528 -1.971 10.824 1.00 57.72 277 ASP A C 1
ATOM 2124 O O . ASP A 1 277 ? -4.797 -2.001 9.629 1.00 57.72 277 ASP A O 1
ATOM 2128 N N . ASN A 1 278 ? -5.199 -2.651 11.757 1.00 67.44 278 ASN A N 1
ATOM 2129 C CA . ASN A 1 278 ? -6.278 -3.595 11.504 1.00 67.44 278 ASN A CA 1
ATOM 2130 C C . ASN A 1 278 ? -7.340 -3.398 12.590 1.00 67.44 278 ASN A C 1
ATOM 2132 O O . ASN A 1 278 ? -7.240 -3.952 13.685 1.00 67.44 278 ASN A O 1
ATOM 2136 N N . LEU A 1 279 ? -8.339 -2.561 12.318 1.00 78.50 279 LEU A N 1
ATOM 2137 C CA . LEU A 1 279 ? -9.454 -2.373 13.239 1.00 78.50 279 LEU A CA 1
ATOM 2138 C C . LEU A 1 279 ? -10.557 -3.369 12.893 1.00 78.50 279 LEU A C 1
ATOM 2140 O O . LEU A 1 279 ? -11.016 -3.436 11.758 1.00 78.50 279 LEU A O 1
ATOM 2144 N N . MET A 1 280 ? -11.006 -4.127 13.887 1.00 82.62 280 MET A N 1
ATOM 2145 C CA . MET A 1 280 ? -12.171 -4.991 13.755 1.00 82.62 280 MET A CA 1
ATOM 2146 C C . MET A 1 280 ? -13.293 -4.440 14.621 1.00 82.62 280 MET A C 1
ATOM 2148 O O . MET A 1 280 ? -13.127 -4.216 15.822 1.00 82.62 280 MET A O 1
ATOM 2152 N N . LEU A 1 281 ? -14.440 -4.201 13.998 1.00 85.81 281 LEU A N 1
ATOM 2153 C CA . LEU A 1 281 ? -15.666 -3.896 14.704 1.00 85.81 281 LEU A CA 1
ATOM 2154 C C . LEU A 1 281 ? -16.336 -5.210 15.083 1.00 85.81 281 LEU A C 1
ATOM 2156 O O . LEU A 1 281 ? -16.540 -6.069 14.228 1.00 85.81 281 LEU A O 1
ATOM 2160 N N . TYR A 1 282 ? -16.737 -5.331 16.344 1.00 85.12 282 TYR A N 1
ATOM 2161 C CA . TYR A 1 282 ? -17.685 -6.355 16.750 1.00 85.12 282 TYR A CA 1
ATOM 2162 C C . TYR A 1 282 ? -18.967 -5.698 17.260 1.00 85.12 282 TYR A C 1
ATOM 2164 O O . TYR A 1 282 ? -18.937 -4.702 17.986 1.00 85.12 282 TYR A O 1
ATOM 2172 N N . ALA A 1 283 ? -20.101 -6.260 16.865 1.00 83.44 283 ALA A N 1
ATOM 2173 C CA . ALA A 1 283 ? -21.425 -5.865 17.311 1.00 83.44 283 ALA A CA 1
ATOM 2174 C C . ALA A 1 283 ? -22.151 -7.095 17.848 1.00 83.44 283 ALA A C 1
ATOM 2176 O O . ALA A 1 283 ? -21.991 -8.199 17.330 1.00 83.44 283 ALA A O 1
ATOM 2177 N N . ILE A 1 284 ? -22.952 -6.902 18.890 1.00 82.31 284 ILE A N 1
ATOM 2178 C CA . ILE A 1 284 ? -23.699 -7.987 19.524 1.00 82.31 284 ILE A CA 1
ATOM 2179 C C . ILE A 1 284 ? -25.183 -7.708 19.347 1.00 82.31 284 ILE A C 1
ATOM 2181 O O . ILE A 1 284 ? -25.627 -6.566 19.483 1.00 82.31 284 ILE A O 1
ATOM 2185 N N . ASP A 1 285 ? -25.950 -8.752 19.062 1.00 77.69 285 ASP A N 1
ATOM 2186 C CA . ASP A 1 285 ? -27.405 -8.719 19.009 1.00 77.69 285 ASP A CA 1
ATOM 2187 C C . ASP A 1 285 ? -28.023 -9.957 19.678 1.00 77.69 285 ASP A C 1
ATOM 2189 O O . ASP A 1 285 ? -27.335 -10.895 20.089 1.00 77.69 285 ASP A O 1
ATOM 2193 N N . GLY A 1 286 ? -29.347 -9.941 19.840 1.00 74.44 286 GLY A N 1
ATOM 2194 C CA . GLY A 1 286 ? -30.111 -11.078 20.348 1.00 74.44 286 GLY A CA 1
ATOM 2195 C C . GLY A 1 286 ? -30.765 -10.853 21.710 1.00 74.44 286 GLY A C 1
ATOM 2196 O O . GLY A 1 286 ? -30.629 -9.816 22.362 1.00 74.44 286 GLY A O 1
ATOM 2197 N N . SER A 1 287 ? -31.514 -11.865 22.145 1.00 68.56 287 SER A N 1
ATOM 2198 C CA . SER A 1 287 ? -32.377 -11.813 23.335 1.00 68.56 287 SER A CA 1
ATOM 2199 C C . SER A 1 287 ? -31.607 -11.723 24.661 1.00 68.56 287 SER A C 1
ATOM 2201 O O . SER A 1 287 ? -32.205 -11.480 25.712 1.00 68.56 287 SER A O 1
ATOM 2203 N N . ARG A 1 288 ? -30.277 -11.884 24.623 1.00 67.38 288 ARG A N 1
ATOM 2204 C CA . ARG A 1 288 ? -29.393 -11.940 25.794 1.00 67.38 288 ARG A CA 1
ATOM 2205 C C . ARG A 1 288 ? -28.332 -10.847 25.891 1.00 67.38 288 ARG A C 1
ATOM 2207 O O . ARG A 1 288 ? -27.447 -10.970 26.731 1.00 67.38 288 ARG A O 1
ATOM 2214 N N . LEU A 1 289 ? -28.459 -9.736 25.161 1.00 63.47 289 LEU A N 1
ATOM 2215 C CA . LEU A 1 289 ? -27.535 -8.585 25.247 1.00 63.47 289 LEU A CA 1
ATOM 2216 C C . LEU A 1 289 ? -27.148 -8.181 26.686 1.00 63.47 289 LEU A C 1
ATOM 2218 O O . LEU A 1 289 ? -25.995 -7.871 26.957 1.00 63.47 289 LEU A O 1
ATOM 2222 N N . ARG A 1 290 ? -28.092 -8.254 27.634 1.00 63.88 290 ARG A N 1
ATOM 2223 C CA . ARG A 1 290 ? -27.877 -7.916 29.056 1.00 63.88 290 ARG A CA 1
ATOM 2224 C C . ARG A 1 290 ? -26.940 -8.857 29.830 1.00 63.88 290 ARG A C 1
ATOM 2226 O O . ARG A 1 290 ? -26.517 -8.503 30.923 1.00 63.88 290 ARG A O 1
ATOM 2233 N N . LEU A 1 291 ? -26.707 -10.070 29.329 1.00 65.25 291 LEU A N 1
ATOM 2234 C CA . LEU A 1 291 ? -25.844 -11.078 29.958 1.00 65.25 291 LEU A CA 1
ATOM 2235 C C . LEU A 1 291 ? -24.449 -11.109 29.330 1.00 65.25 291 LEU A C 1
ATOM 2237 O O . LEU A 1 291 ? -23.554 -11.763 29.860 1.00 65.25 291 LEU A O 1
ATOM 2241 N N . PHE A 1 292 ? -24.260 -10.395 28.221 1.00 66.19 292 PHE A N 1
ATOM 2242 C CA . PHE A 1 292 ? -22.979 -10.308 27.552 1.00 66.19 292 PHE A CA 1
ATOM 2243 C C . PHE A 1 292 ? -21.959 -9.583 28.440 1.00 66.19 292 PHE A C 1
ATOM 2245 O O . PHE A 1 292 ? -22.188 -8.449 28.868 1.00 66.19 292 PHE A O 1
ATOM 2252 N N . ARG A 1 293 ? -20.812 -10.220 28.698 1.00 68.94 293 ARG A N 1
ATOM 2253 C CA . ARG A 1 293 ? -19.653 -9.566 29.317 1.00 68.94 293 ARG A CA 1
ATOM 2254 C C . ARG A 1 293 ? -18.650 -9.204 28.234 1.00 68.94 293 ARG A C 1
ATOM 2256 O O . ARG A 1 293 ? -18.175 -10.089 27.538 1.00 68.94 293 ARG A O 1
ATOM 2263 N N . GLN A 1 294 ? -18.297 -7.924 28.142 1.00 64.69 294 GLN A N 1
ATOM 2264 C CA . GLN A 1 294 ? -17.269 -7.436 27.210 1.00 64.69 294 GLN A CA 1
ATOM 2265 C C . GLN A 1 294 ? -15.846 -7.891 27.552 1.00 64.69 294 GLN A C 1
ATOM 2267 O O . GLN A 1 294 ? -14.983 -7.855 26.686 1.00 64.69 294 GLN A O 1
ATOM 2272 N N . GLN A 1 295 ? -15.588 -8.301 28.794 1.00 65.81 295 GLN A N 1
ATOM 2273 C CA . GLN A 1 295 ? -14.244 -8.654 29.258 1.00 65.81 295 GLN A CA 1
ATOM 2274 C C . GLN A 1 295 ? -13.974 -10.155 29.114 1.00 65.81 295 GLN A C 1
ATOM 2276 O O . GLN A 1 295 ? -14.884 -10.958 29.327 1.00 65.81 295 GLN A O 1
ATOM 2281 N N . GLY A 1 296 ? -12.717 -10.520 28.838 1.00 63.81 296 GLY A N 1
ATOM 2282 C CA . GLY A 1 296 ? -12.247 -11.913 28.850 1.00 63.81 296 GLY A CA 1
ATOM 2283 C C . GLY A 1 296 ? -12.426 -12.671 27.534 1.00 63.81 296 GLY A C 1
ATOM 2284 O O . GLY A 1 296 ? -12.531 -13.894 27.551 1.00 63.81 296 GLY A O 1
ATOM 2285 N N . TRP A 1 297 ? -12.496 -11.954 26.413 1.00 69.44 297 TRP A N 1
ATOM 2286 C CA . TRP A 1 297 ? -12.532 -12.556 25.083 1.00 69.44 297 TRP A CA 1
ATOM 2287 C C . TRP A 1 297 ? -11.115 -12.699 24.553 1.00 69.44 297 TRP A C 1
ATOM 2289 O O . TRP A 1 297 ? -10.292 -11.805 24.738 1.00 69.44 297 TRP A O 1
ATOM 2299 N N . SER A 1 298 ? -10.854 -13.792 23.848 1.00 70.56 298 SER A N 1
ATOM 2300 C CA . SER A 1 298 ? -9.619 -13.982 23.103 1.00 70.56 298 SER A CA 1
ATOM 2301 C C . SER A 1 298 ? -9.901 -14.449 21.688 1.00 70.56 298 SER A C 1
ATOM 2303 O O . SER A 1 298 ? -10.899 -15.122 21.434 1.00 70.56 298 SER A O 1
ATOM 2305 N N . ILE A 1 299 ? -9.012 -14.089 20.776 1.00 71.31 299 ILE A N 1
ATOM 2306 C CA . ILE A 1 299 ? -8.985 -14.602 19.412 1.00 71.31 299 ILE A CA 1
ATOM 2307 C C . ILE A 1 299 ? -7.950 -15.717 19.388 1.00 71.31 299 ILE A C 1
ATOM 2309 O O . ILE A 1 299 ? -6.826 -15.508 19.840 1.00 71.31 299 ILE A O 1
ATOM 2313 N N . GLU A 1 300 ? -8.335 -16.888 18.894 1.00 72.38 300 GLU A N 1
ATOM 2314 C CA . GLU A 1 300 ? -7.398 -17.970 18.607 1.00 72.38 300 GLU A CA 1
ATOM 2315 C C . GLU A 1 300 ? -7.109 -17.969 17.105 1.00 72.38 300 GLU A C 1
ATOM 2317 O O . GLU A 1 300 ? -8.031 -18.090 16.297 1.00 72.38 300 GLU A O 1
ATOM 2322 N N . GLN A 1 301 ? -5.846 -17.784 16.733 1.00 62.69 301 GLN A N 1
ATOM 2323 C CA . GLN A 1 301 ? -5.404 -17.776 15.343 1.00 62.69 301 GLN A CA 1
ATOM 2324 C C . GLN A 1 301 ? -4.091 -18.547 15.237 1.00 62.69 301 GLN A C 1
ATOM 2326 O O . GLN A 1 301 ? -3.147 -18.252 15.958 1.00 62.69 301 GLN A O 1
ATOM 2331 N N . ASP A 1 302 ? -4.050 -19.563 14.372 1.00 68.94 302 ASP A N 1
ATOM 2332 C CA . ASP A 1 302 ? -2.861 -20.395 14.122 1.00 68.94 302 ASP A CA 1
ATOM 2333 C C . ASP A 1 302 ? -2.231 -21.016 15.391 1.00 68.94 302 ASP A C 1
ATOM 2335 O O . ASP A 1 302 ? -1.040 -21.309 15.442 1.00 68.94 302 ASP A O 1
ATOM 2339 N N . GLY A 1 303 ? -3.055 -21.259 16.420 1.00 68.81 303 GLY A N 1
ATOM 2340 C CA . GLY A 1 303 ? -2.637 -21.803 17.718 1.00 68.81 303 GLY A CA 1
ATOM 2341 C C . GLY A 1 303 ? -2.234 -20.750 18.758 1.00 68.81 303 GLY A C 1
ATOM 2342 O O . GLY A 1 303 ? -2.024 -21.101 19.920 1.00 68.81 303 GLY A O 1
ATOM 2343 N N . ASP A 1 304 ? -2.190 -19.470 18.384 1.00 60.84 304 ASP A N 1
ATOM 2344 C CA . ASP A 1 304 ? -1.937 -18.362 19.299 1.00 60.84 304 ASP A CA 1
ATOM 2345 C C . ASP A 1 304 ? -3.243 -17.807 19.871 1.00 60.84 304 ASP A C 1
ATOM 2347 O O . ASP A 1 304 ? -4.206 -17.553 19.150 1.00 60.84 304 ASP A O 1
ATOM 2351 N N . THR A 1 305 ? -3.273 -17.580 21.188 1.00 75.50 305 THR A N 1
ATOM 2352 C CA . THR A 1 305 ? -4.411 -16.959 21.884 1.00 75.50 305 THR A CA 1
ATOM 2353 C C . THR A 1 305 ? -4.117 -15.492 22.191 1.00 75.50 305 THR A C 1
ATOM 2355 O O . THR A 1 305 ? -3.348 -15.174 23.099 1.00 75.50 305 THR A O 1
ATOM 2358 N N . ILE A 1 306 ? -4.782 -14.585 21.481 1.00 70.12 306 ILE A N 1
ATOM 2359 C CA . ILE A 1 306 ? -4.673 -13.136 21.657 1.00 70.12 306 ILE A CA 1
ATOM 2360 C C . ILE A 1 306 ? -5.818 -12.660 22.549 1.00 70.12 306 ILE A C 1
ATOM 2362 O O . ILE A 1 306 ? -6.978 -12.685 22.144 1.00 70.12 306 ILE A O 1
ATOM 2366 N N . GLN A 1 307 ? -5.510 -12.210 23.765 1.00 70.00 307 GLN A N 1
ATOM 2367 C CA . GLN A 1 307 ? -6.509 -11.611 24.655 1.00 70.00 307 GLN A CA 1
ATOM 2368 C C . GLN A 1 307 ? -6.941 -10.238 24.126 1.00 70.00 307 GLN A C 1
ATOM 2370 O O . GLN A 1 307 ? -6.110 -9.401 23.774 1.00 70.00 307 GLN A O 1
ATOM 2375 N N . ILE A 1 308 ? -8.250 -9.994 24.085 1.00 65.50 308 ILE A N 1
ATOM 2376 C CA . ILE A 1 308 ? -8.812 -8.689 23.754 1.00 65.50 308 ILE A CA 1
ATOM 2377 C C . ILE A 1 308 ? -8.953 -7.901 25.056 1.00 65.50 308 ILE A C 1
ATOM 2379 O O . ILE A 1 308 ? -9.912 -8.080 25.810 1.00 65.50 308 ILE A O 1
ATOM 2383 N N . ASP A 1 309 ? -8.002 -7.004 25.305 1.00 56.81 309 ASP A N 1
ATOM 2384 C CA . ASP A 1 309 ? -8.093 -6.059 26.416 1.00 56.81 309 ASP A CA 1
ATOM 2385 C C . ASP A 1 309 ? -9.234 -5.058 26.161 1.00 56.81 309 ASP A C 1
ATOM 2387 O O . ASP A 1 309 ? -9.200 -4.281 25.194 1.00 56.81 309 ASP A O 1
ATOM 2391 N N . SER A 1 310 ? -10.247 -5.115 27.032 1.00 54.62 310 SER A N 1
ATOM 2392 C CA . SER A 1 310 ? -11.424 -4.233 27.067 1.00 54.62 310 SER A CA 1
ATOM 2393 C C . SER A 1 310 ? -11.130 -2.879 27.702 1.00 54.62 310 SER A C 1
ATOM 2395 O O . SER A 1 310 ? -10.575 -2.902 28.827 1.00 54.62 310 SER A O 1
#

Radius of gyration: 31.79 Å; chains: 1; bounding box: 106×67×85 Å

Secondary structure (DSSP, 8-state):
--------------------SSSSHHHHHHHHHHHHHHHTT---S-----GGGGS-HHHHHHH-TT-SEEEEEETTTTEEEEEEE-TTSPEEEEEEEEEGGGSSSPPB-SSSBEEEEEEEETTSBEEEEEEEEE--TTHHHH-SGGGSTTTTGGGTT-BTTS---BTTTB---TT-HHHHHHHHHHHHHHHHHHHHHTT-S-SS----------TT--HHHHHHTTSEEEEEEEETTTEEEEEEEEEE-SHHHHHHHH-HHHHHHHHHHHHHTT-TTSEEEEEEESTTGGG---SSEEEEETTEEEEE--

Foldseek 3Di:
DDDDDDDDDDDDDDDDDDPPPDPDPPPVVVVVVVVVVVVVVPPPPPPPPFVQQVDDVVVVCVQVVQFPDWDAFDDVLTWIFGWDQDPVRDTDGFWTKGKLVSPPPFFAFPPGGWIKIWTAGLLQFTQWIDTPDDDDPCCVPCNPVCRPPPQRCLSHRDGLPDLQDDPPSHDDDPPRNRRSVSVSLSRSLVSVVVCLRVVSDPDDRPPPQDPDPCQPDDPVVCCVSVQWPWDWDADPVPGIKIKTKHKPSDPRSLCRVQNDVRSVVQLVVCVVVVGSSIDMDIDMDDPPPVVDDPADDWDQDPNDTHGDDD